Protein AF-A0A429MSE8-F1 (afdb_monomer_lite)

Organism: Acinetobacter baumannii (NCBI:txid470)

Radius of gyration: 37.11 Å; chains: 1; bounding box: 83×54×93 Å

Secondary structure (DSSP, 8-state):
--SSHHHH--SSS-------TTS-HHHHHHHHHHHHHHHT--GGG-EEEES-HHHHHHHHHHHHHHHHHHHHHHHTTTTS-HHHHHHHHHH---HHHHHHHHHTTT-HHHHHHHHHHHHHTGGGSEEEEHHHHHHHHHHHTTTTTT--S--PPPTTHHHHHHHHHHHHHHHHHHHS-HHHHHHHHHTT-S--HHHHHHHHHHHHT-TT----PPPPP---HHHHHHHHHHHHTS-GGGGHHHHSTTSTTGGGS-TTSSTT-TT-

Foldseek 3Di:
DDPQCLAPDDPDDDDDDDDDPPRCVLVSLLLVLLVCQLPPDAQLVAAAADDDQVVLVVSLVSNLVSLVVLLVVLVVCPPPALVVLLVVLVVDPRSSSNNCSVVCSHPSVVSNVSSVNRSVCNVSHHRYHPVVVVLVCCVVCVVVVVNPDRDDDDPCPLVVLLVVLVVVLVVVVVPDDPLVVVVCVVVVNSDDSVVCSVVVVVVVVVVPDDDDDDDDDDDDCVVVVVVVVVVVVDDCVVCCLPPDPPHPCVVVDDCVVCVPPPPD

pLDDT: mean 84.46, std 13.25, range [38.44, 98.5]

Structure (mmCIF, N/CA/C/O backbone):
data_AF-A0A429MSE8-F1
#
_entry.id   AF-A0A429MSE8-F1
#
loop_
_atom_site.group_PDB
_atom_site.id
_atom_site.type_symbol
_atom_site.label_atom_id
_atom_site.label_alt_id
_atom_site.label_comp_id
_atom_site.label_asym_id
_atom_site.label_entity_id
_atom_site.label_seq_id
_atom_site.pdbx_PDB_ins_code
_atom_site.Cartn_x
_atom_site.Cartn_y
_atom_site.Cartn_z
_atom_site.occupancy
_atom_site.B_iso_or_equiv
_atom_site.auth_seq_id
_atom_site.auth_comp_id
_atom_site.auth_asym_id
_atom_site.auth_atom_id
_atom_site.pdbx_PDB_model_num
ATOM 1 N N . MET A 1 1 ? -15.861 15.519 -0.877 1.00 60.44 1 MET A N 1
ATOM 2 C CA . MET A 1 1 ? -14.533 15.676 -0.249 1.00 60.44 1 MET A CA 1
ATOM 3 C C . MET A 1 1 ? -14.738 15.639 1.249 1.00 60.44 1 MET A C 1
ATOM 5 O O . MET A 1 1 ? -15.663 16.290 1.714 1.00 60.44 1 MET A O 1
ATOM 9 N N . SER A 1 2 ? -13.964 14.825 1.958 1.00 68.25 2 SER A N 1
ATOM 10 C CA . SER A 1 2 ? -14.048 14.693 3.414 1.00 68.25 2 SER A CA 1
ATOM 11 C C . SER A 1 2 ? -12.942 15.533 4.057 1.00 68.25 2 SER A C 1
ATOM 13 O O . SER A 1 2 ? -11.804 15.509 3.587 1.00 68.25 2 SER A O 1
ATOM 15 N N . TYR A 1 3 ? -13.285 16.276 5.111 1.00 75.75 3 TYR A N 1
ATOM 16 C CA . TYR A 1 3 ? -12.331 17.068 5.899 1.00 75.75 3 TYR A CA 1
ATOM 17 C C . TYR A 1 3 ? -11.899 16.345 7.184 1.00 75.75 3 TYR A C 1
ATOM 19 O O . TYR A 1 3 ? -10.890 16.713 7.785 1.00 75.75 3 TYR A O 1
ATOM 27 N N . GLN A 1 4 ? -12.630 15.303 7.597 1.00 84.75 4 GLN A N 1
ATOM 28 C CA . GLN A 1 4 ? -12.298 14.449 8.739 1.00 84.75 4 GLN A CA 1
ATOM 29 C C . GLN A 1 4 ? -12.477 12.969 8.368 1.00 84.75 4 GLN A C 1
ATOM 31 O O . GLN A 1 4 ? -13.328 12.285 8.940 1.00 84.75 4 GLN A O 1
ATOM 36 N N . PRO A 1 5 ? -11.634 12.442 7.459 1.00 90.31 5 PRO A N 1
ATOM 37 C CA . PRO A 1 5 ? -11.809 11.116 6.858 1.00 90.31 5 PRO A CA 1
ATOM 38 C C . PRO A 1 5 ? -11.898 9.980 7.875 1.00 90.31 5 PRO A C 1
ATOM 40 O O . PRO A 1 5 ? -12.578 8.985 7.642 1.00 90.31 5 PRO A O 1
ATOM 43 N N . ILE A 1 6 ? -11.246 10.131 9.030 1.00 92.94 6 ILE A N 1
ATOM 44 C CA . ILE A 1 6 ? -11.288 9.142 10.111 1.00 92.94 6 ILE A CA 1
ATOM 45 C C . ILE A 1 6 ? -12.707 8.967 10.664 1.00 92.94 6 ILE A C 1
ATOM 47 O O . ILE A 1 6 ? -13.014 7.874 11.115 1.00 92.94 6 ILE A O 1
ATOM 51 N N . ILE A 1 7 ? -13.577 9.972 10.598 1.00 91.25 7 ILE A N 1
ATOM 52 C CA . ILE A 1 7 ? -14.931 9.916 11.168 1.00 91.25 7 ILE A CA 1
ATOM 53 C C . ILE A 1 7 ? -15.983 9.721 10.074 1.00 91.25 7 ILE A C 1
ATOM 55 O O . ILE A 1 7 ? -16.870 8.887 10.216 1.00 91.25 7 ILE A O 1
ATOM 59 N N . ASP A 1 8 ? -15.885 10.472 8.978 1.00 89.56 8 ASP A N 1
ATOM 60 C CA . ASP A 1 8 ? -16.984 10.631 8.015 1.00 89.56 8 ASP A CA 1
ATOM 61 C C . ASP A 1 8 ? -16.927 9.679 6.805 1.00 89.56 8 ASP A C 1
ATOM 63 O O . ASP A 1 8 ? -17.929 9.529 6.106 1.00 89.56 8 ASP A O 1
ATOM 67 N N . ILE A 1 9 ? -15.793 9.016 6.537 1.00 91.38 9 ILE A N 1
ATOM 68 C CA . ILE A 1 9 ? -15.708 8.068 5.419 1.00 91.38 9 ILE A CA 1
ATOM 69 C C . ILE A 1 9 ? -16.517 6.813 5.730 1.00 91.38 9 ILE A C 1
ATOM 71 O O . ILE A 1 9 ? -16.276 6.121 6.723 1.00 91.38 9 ILE A O 1
ATOM 75 N N . GLU A 1 10 ? -17.405 6.479 4.801 1.00 90.12 10 GLU A N 1
ATOM 76 C CA . GLU A 1 10 ? -18.029 5.168 4.666 1.00 90.12 10 GLU A CA 1
ATOM 77 C C . GLU A 1 10 ? -17.229 4.341 3.658 1.00 90.12 10 GLU A C 1
ATOM 79 O O . GLU A 1 10 ? -16.878 4.845 2.602 1.00 90.12 10 GLU A O 1
ATOM 84 N N . PHE A 1 11 ? -16.929 3.071 3.936 1.00 91.56 11 PHE A N 1
ATOM 85 C CA . PHE A 1 11 ? -16.068 2.254 3.066 1.00 91.56 11 PHE A CA 1
ATOM 86 C C . PHE A 1 11 ? -16.802 1.696 1.835 1.00 91.56 11 PHE A C 1
ATOM 88 O O . PHE A 1 11 ? -16.853 0.477 1.628 1.00 91.56 11 PHE A O 1
ATOM 95 N N . SER A 1 12 ? -17.400 2.566 1.023 1.00 90.25 12 SER A N 1
ATOM 96 C CA . SER A 1 12 ? -18.136 2.214 -0.195 1.00 90.25 12 SER A CA 1
ATOM 97 C C . SER A 1 12 ? -17.958 3.245 -1.302 1.00 90.25 12 SER A C 1
ATOM 99 O O . SER A 1 12 ? -18.180 4.433 -1.098 1.00 90.25 12 SER A O 1
ATOM 101 N N . GLY A 1 13 ? -17.674 2.764 -2.511 1.00 91.38 13 GLY A N 1
ATOM 102 C CA . GLY A 1 13 ? -17.428 3.626 -3.660 1.00 91.38 13 GLY A CA 1
ATOM 103 C C . GLY A 1 13 ? -15.994 4.152 -3.686 1.00 91.38 13 GLY A C 1
ATOM 104 O O . GLY A 1 13 ? -15.072 3.510 -3.182 1.00 91.38 13 GLY A O 1
ATOM 105 N N . LEU A 1 14 ? -15.810 5.298 -4.340 1.00 92.56 14 LEU A N 1
ATOM 106 C CA . LEU A 1 14 ? -14.510 5.930 -4.538 1.00 92.56 14 LEU A CA 1
ATOM 107 C C . LEU A 1 14 ? -14.373 7.144 -3.618 1.00 92.56 14 LEU A C 1
ATOM 109 O O . LEU A 1 14 ? -15.211 8.045 -3.644 1.00 92.56 14 LEU A O 1
ATOM 113 N N . HIS A 1 15 ? -13.273 7.201 -2.870 1.00 90.19 15 HIS A N 1
ATOM 114 C CA . HIS A 1 15 ? -12.945 8.335 -2.011 1.00 90.19 15 HIS A CA 1
ATOM 115 C C . HIS A 1 15 ? -11.618 8.952 -2.432 1.00 90.19 15 HIS A C 1
ATOM 117 O O . HIS A 1 15 ? -10.633 8.248 -2.647 1.00 90.19 15 HIS A O 1
ATOM 123 N N . LEU A 1 16 ? -11.595 10.282 -2.495 1.00 89.94 16 LEU A N 1
ATOM 124 C CA . LEU A 1 16 ? -10.380 11.069 -2.643 1.00 89.94 16 LEU A CA 1
ATOM 125 C C . LEU A 1 16 ? -10.111 11.790 -1.323 1.00 89.94 16 LEU A C 1
ATOM 127 O O . LEU A 1 16 ? -10.956 12.552 -0.848 1.00 89.94 16 LEU A O 1
ATOM 131 N N . ILE A 1 17 ? -8.937 11.536 -0.750 1.00 86.62 17 ILE A N 1
ATOM 132 C CA . ILE A 1 17 ? -8.463 12.184 0.471 1.00 86.62 17 ILE A CA 1
ATOM 133 C C . ILE A 1 17 ? -7.303 13.088 0.082 1.00 86.62 17 ILE A C 1
ATOM 135 O O . ILE A 1 17 ? -6.226 12.613 -0.280 1.00 86.62 17 ILE A O 1
ATOM 139 N N . GLU A 1 18 ? -7.529 14.393 0.152 1.00 84.00 18 GLU A N 1
ATOM 140 C CA . GLU A 1 18 ? -6.473 15.378 -0.029 1.00 84.00 18 GLU A CA 1
ATOM 141 C C . GLU A 1 18 ? -5.722 15.555 1.287 1.00 84.00 18 GLU A C 1
ATOM 143 O O . GLU A 1 18 ? -6.330 15.694 2.349 1.00 84.00 18 GLU A O 1
ATOM 148 N N . ALA A 1 19 ? -4.391 15.539 1.239 1.00 77.06 19 ALA A N 1
ATOM 149 C CA . ALA A 1 19 ? -3.615 15.761 2.441 1.00 77.06 19 ALA A CA 1
ATOM 150 C C . ALA A 1 19 ? -2.285 16.470 2.154 1.00 77.06 19 ALA A C 1
ATOM 152 O O . ALA A 1 19 ? -1.358 15.916 1.554 1.00 77.06 19 ALA A O 1
ATOM 153 N N . SER A 1 20 ? -2.174 17.711 2.630 1.00 74.69 20 SER A N 1
ATOM 154 C CA . SER A 1 20 ? -1.008 18.592 2.471 1.00 74.69 20 SER A CA 1
ATOM 155 C C . SER A 1 20 ? 0.163 18.176 3.367 1.00 74.69 20 SER A C 1
ATOM 157 O O . SER A 1 20 ? 0.016 17.334 4.261 1.00 74.69 20 SER A O 1
ATOM 159 N N . ALA A 1 21 ? 1.381 18.659 3.101 1.00 71.81 21 ALA A N 1
ATOM 160 C CA . ALA A 1 21 ? 2.545 18.364 3.950 1.00 71.81 21 ALA A CA 1
ATOM 161 C C . ALA A 1 21 ? 2.259 18.723 5.425 1.00 71.81 21 ALA A C 1
ATOM 163 O O . ALA A 1 21 ? 1.599 19.717 5.699 1.00 71.81 21 ALA A O 1
ATOM 164 N N . GLY A 1 22 ? 2.694 17.880 6.368 1.00 65.19 22 GLY A N 1
ATOM 165 C CA . GLY A 1 22 ? 2.514 18.124 7.809 1.00 65.19 22 GLY A CA 1
ATOM 166 C C . GLY A 1 22 ? 1.116 17.856 8.395 1.00 65.19 22 GLY A C 1
ATOM 167 O O . GLY A 1 22 ? 0.961 17.934 9.604 1.00 65.19 22 GLY A O 1
ATOM 168 N N . THR A 1 23 ? 0.113 17.471 7.597 1.00 62.97 23 THR A N 1
ATOM 169 C CA . THR A 1 23 ? -1.290 17.293 8.058 1.00 62.97 23 THR A CA 1
ATOM 170 C C . THR A 1 23 ? -1.614 15.915 8.656 1.00 62.97 23 THR A C 1
ATOM 172 O O . THR A 1 23 ? -2.770 15.516 8.733 1.00 62.97 23 THR A O 1
ATOM 175 N N . GLY A 1 24 ? -0.603 15.136 9.055 1.00 77.19 24 GLY A N 1
ATOM 176 C CA . GLY A 1 24 ? -0.841 13.818 9.655 1.00 77.19 24 GLY A CA 1
ATOM 177 C C . GLY A 1 24 ? -1.306 12.735 8.671 1.00 77.19 24 GLY A C 1
ATOM 178 O O . GLY A 1 24 ? -1.888 11.747 9.101 1.00 77.19 24 GLY A O 1
ATOM 179 N N . LYS A 1 25 ? -1.005 12.863 7.367 1.00 84.56 25 LYS A N 1
ATOM 180 C CA . LYS A 1 25 ? -1.305 11.866 6.309 1.00 84.56 25 LYS A CA 1
ATOM 181 C C . LYS A 1 25 ? -1.210 10.417 6.765 1.00 84.56 25 LYS A C 1
ATOM 183 O O . LYS A 1 25 ? -2.119 9.615 6.572 1.00 84.56 25 LYS A O 1
ATOM 188 N N . THR A 1 26 ? -0.070 10.092 7.354 1.00 83.44 26 THR A N 1
ATOM 189 C CA . THR A 1 26 ? 0.266 8.726 7.717 1.00 83.44 26 THR A CA 1
ATOM 190 C C . THR A 1 26 ? -0.542 8.244 8.917 1.00 83.44 26 THR A C 1
ATOM 192 O O . THR A 1 26 ? -0.879 7.067 8.971 1.00 83.44 26 THR A O 1
ATOM 195 N N . TYR A 1 27 ? -0.898 9.150 9.834 1.00 90.44 27 TYR A N 1
ATOM 196 C CA . TYR A 1 27 ? -1.813 8.883 10.944 1.00 90.44 27 TYR A CA 1
ATOM 197 C C . TYR A 1 27 ? -3.244 8.660 10.444 1.00 90.44 27 TYR A C 1
ATOM 199 O O . TYR A 1 27 ? -3.908 7.713 10.867 1.00 90.44 27 TYR A O 1
ATOM 207 N N . THR A 1 28 ? -3.704 9.483 9.500 1.00 92.56 28 THR A N 1
ATOM 208 C CA . THR A 1 28 ? -5.018 9.320 8.873 1.00 92.56 28 THR A CA 1
ATOM 209 C C . THR A 1 28 ? -5.121 7.980 8.159 1.00 92.56 28 THR A C 1
ATOM 211 O O . THR A 1 28 ? -6.066 7.233 8.395 1.00 92.56 28 THR A O 1
ATOM 214 N N . LEU A 1 29 ? -4.129 7.631 7.337 1.00 92.94 29 LEU A N 1
ATOM 215 C CA . LEU A 1 29 ? -4.136 6.380 6.584 1.00 92.94 29 LEU A CA 1
ATOM 216 C C . LEU A 1 29 ? -4.084 5.147 7.498 1.00 92.94 29 LEU A C 1
ATOM 218 O O . LEU A 1 29 ? -4.857 4.214 7.294 1.00 92.94 29 LEU A O 1
ATOM 222 N N . SER A 1 30 ? -3.219 5.133 8.519 1.00 95.12 30 SER A N 1
ATOM 223 C CA . SER A 1 30 ? -3.171 4.006 9.460 1.00 95.12 30 SER A CA 1
ATOM 224 C C . SER A 1 30 ? -4.461 3.885 10.276 1.00 95.12 30 SER A C 1
ATOM 226 O O . SER A 1 30 ? -4.930 2.772 10.502 1.00 95.12 30 SER A O 1
ATOM 228 N N . SER A 1 31 ? -5.081 5.006 10.654 1.00 96.19 31 SER A N 1
ATOM 229 C CA . SER A 1 31 ? -6.361 5.015 11.372 1.00 96.19 31 SER A CA 1
ATOM 230 C C . SER A 1 31 ? -7.525 4.525 10.509 1.00 96.19 31 SER A C 1
ATOM 232 O O . SER A 1 31 ? -8.343 3.731 10.970 1.00 96.19 31 SER A O 1
ATOM 234 N N . LEU A 1 32 ? -7.565 4.915 9.233 1.00 96.06 32 LEU A N 1
ATOM 235 C CA . LEU A 1 32 ? -8.536 4.386 8.274 1.00 96.06 32 LEU A CA 1
ATOM 236 C C . LEU A 1 32 ? -8.384 2.878 8.086 1.00 96.06 32 LEU A C 1
ATOM 238 O O . LEU A 1 32 ? -9.389 2.183 8.018 1.00 96.06 32 LEU A O 1
ATOM 242 N N . MET A 1 33 ? -7.156 2.355 8.061 1.00 97.19 33 MET A N 1
ATOM 243 C CA . MET A 1 33 ? -6.929 0.908 7.976 1.00 97.19 33 MET A CA 1
ATOM 244 C C . MET A 1 33 ? -7.492 0.171 9.194 1.00 97.19 33 MET A C 1
ATOM 246 O O . MET A 1 33 ? -8.171 -0.838 9.029 1.00 97.19 33 MET A O 1
ATOM 250 N N . VAL A 1 34 ? -7.300 0.698 10.410 1.00 97.94 34 VAL A N 1
ATOM 251 C CA . VAL A 1 34 ? -7.927 0.121 1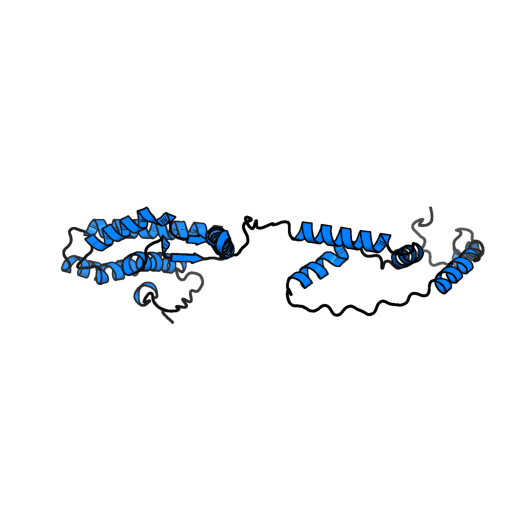1.612 1.00 97.94 34 VAL A CA 1
ATOM 252 C C . VAL A 1 34 ? -9.450 0.096 11.481 1.00 97.94 34 VAL A C 1
ATOM 254 O O . VAL A 1 34 ? -10.062 -0.940 11.741 1.00 97.94 34 VAL A O 1
ATOM 257 N N . ARG A 1 35 ? -10.061 1.198 11.028 1.00 97.31 35 ARG A N 1
ATOM 258 C CA . ARG A 1 35 ? -11.509 1.255 10.785 1.00 97.31 35 ARG A CA 1
ATOM 259 C C . ARG A 1 35 ? -11.964 0.255 9.728 1.00 97.31 35 ARG A C 1
ATOM 261 O O . ARG A 1 35 ? -12.907 -0.483 9.981 1.00 97.31 35 ARG A O 1
ATOM 268 N N . ILE A 1 36 ? -11.277 0.171 8.588 1.00 97.25 36 ILE A N 1
ATOM 269 C CA . ILE A 1 36 ? -11.562 -0.806 7.526 1.00 97.25 36 ILE A CA 1
ATOM 270 C C . ILE A 1 36 ? -11.618 -2.219 8.108 1.00 97.25 36 ILE A C 1
ATOM 272 O O . ILE A 1 36 ? -12.566 -2.965 7.839 1.00 97.25 36 ILE A O 1
ATOM 276 N N . PHE A 1 37 ? -10.626 -2.567 8.930 1.00 97.88 37 PHE A N 1
ATOM 277 C CA . PHE A 1 37 ? -10.526 -3.901 9.495 1.00 97.88 37 PHE A CA 1
ATOM 278 C C . PHE A 1 37 ? -11.573 -4.184 10.569 1.00 97.88 37 PHE A C 1
ATOM 280 O O . PHE A 1 37 ? -12.125 -5.283 10.619 1.00 97.88 37 PHE A O 1
ATOM 287 N N . LEU A 1 38 ? -11.905 -3.196 11.399 1.00 96.88 38 LEU A N 1
ATOM 288 C CA . LEU A 1 38 ? -12.954 -3.313 12.412 1.00 96.88 38 LEU A CA 1
ATOM 289 C C . LEU A 1 38 ? -14.371 -3.332 11.828 1.00 96.88 38 LEU A C 1
ATOM 291 O O . LEU A 1 38 ? -15.238 -4.022 12.362 1.00 96.88 38 LEU A O 1
ATOM 295 N N . GLU A 1 39 ? -14.616 -2.585 10.756 1.00 95.31 39 GLU A N 1
ATOM 296 C CA . GLU A 1 39 ? -15.968 -2.324 10.259 1.00 95.31 39 GLU A CA 1
ATOM 297 C C . GLU A 1 39 ? -16.367 -3.250 9.106 1.00 95.31 39 GLU A C 1
ATOM 299 O O . GLU A 1 39 ? -17.530 -3.647 9.040 1.00 95.31 39 GLU A O 1
ATOM 304 N N . LYS A 1 40 ? -15.443 -3.612 8.198 1.00 94.31 40 LYS A N 1
ATOM 305 C CA . LYS A 1 40 ? -15.851 -4.204 6.911 1.00 94.31 40 LYS A CA 1
ATOM 306 C C . LYS A 1 40 ? -15.032 -5.392 6.422 1.00 94.31 40 LYS A C 1
ATOM 308 O O . LYS A 1 40 ? -15.619 -6.418 6.091 1.00 94.31 40 LYS A O 1
ATOM 313 N N . TYR A 1 41 ? -13.710 -5.281 6.371 1.00 97.06 41 TYR A N 1
ATOM 314 C CA . TYR A 1 41 ? -12.869 -6.235 5.638 1.00 97.06 41 TYR A CA 1
ATOM 315 C C . TYR A 1 41 ? -11.842 -6.919 6.544 1.00 97.06 41 TYR A C 1
ATOM 317 O O . TYR A 1 41 ? -11.471 -6.384 7.581 1.00 97.06 41 TYR A O 1
ATOM 325 N N . LEU A 1 42 ? -11.383 -8.109 6.168 1.00 97.62 42 LEU A N 1
ATOM 326 C CA . LEU A 1 42 ? -10.208 -8.757 6.758 1.00 97.62 42 LEU A CA 1
ATOM 327 C C . LEU A 1 42 ? -8.933 -8.374 5.981 1.00 97.62 42 LEU A C 1
ATOM 329 O O . LEU A 1 42 ? -9.040 -7.956 4.825 1.00 97.62 42 LEU A O 1
ATOM 333 N N . PRO A 1 43 ? -7.728 -8.524 6.570 1.00 98.06 43 PRO A N 1
ATOM 334 C CA . PRO A 1 43 ? -6.452 -8.213 5.918 1.00 98.06 43 PRO A CA 1
ATOM 335 C C . PRO A 1 43 ? -6.313 -8.737 4.483 1.00 98.06 43 PRO A C 1
ATOM 337 O O . PRO A 1 43 ? -6.006 -7.954 3.586 1.00 98.06 43 PRO A O 1
ATOM 340 N N . GLY A 1 44 ? -6.627 -10.015 4.237 1.00 95.94 44 GLY A N 1
ATOM 341 C CA . GLY A 1 44 ? -6.540 -10.628 2.906 1.00 95.94 44 GLY A CA 1
ATOM 342 C C . GLY A 1 44 ? -7.495 -10.054 1.849 1.00 95.94 44 GLY A C 1
ATOM 343 O O . GLY A 1 44 ? -7.348 -10.348 0.667 1.00 95.94 44 GLY A O 1
ATOM 344 N N . GLN A 1 45 ? -8.459 -9.217 2.244 1.00 96.38 45 GLN A N 1
ATOM 345 C CA . GLN A 1 45 ? -9.422 -8.567 1.346 1.00 96.38 45 GLN A CA 1
ATOM 346 C C . GLN A 1 45 ? -9.033 -7.121 1.002 1.00 96.38 45 GLN A C 1
ATOM 348 O O . GLN A 1 45 ? -9.772 -6.435 0.296 1.00 96.38 45 GLN A O 1
ATOM 353 N N . VAL A 1 46 ? -7.903 -6.633 1.522 1.00 96.75 46 VAL A N 1
ATOM 354 C CA . VAL A 1 46 ? -7.463 -5.245 1.364 1.00 96.75 46 VAL A CA 1
ATOM 355 C C . VAL A 1 46 ? -6.126 -5.200 0.634 1.00 96.75 46 VAL A C 1
ATOM 357 O O . VAL A 1 46 ? -5.212 -5.984 0.885 1.00 96.75 46 VAL A O 1
ATOM 360 N N . ILE A 1 47 ? -6.012 -4.242 -0.282 1.00 95.88 47 ILE A N 1
ATOM 361 C CA . ILE A 1 47 ? -4.797 -3.960 -1.042 1.00 95.88 47 ILE A CA 1
ATOM 362 C C . ILE A 1 47 ? -4.412 -2.509 -0.768 1.00 95.88 47 ILE A C 1
ATOM 364 O O . ILE A 1 47 ? -5.216 -1.599 -0.964 1.00 95.88 47 ILE A O 1
ATOM 368 N N . ALA A 1 48 ? -3.172 -2.293 -0.337 1.00 95.12 48 ALA A N 1
ATOM 369 C CA . ALA A 1 48 ? -2.588 -0.972 -0.165 1.00 95.12 48 ALA A CA 1
ATOM 370 C C . ALA A 1 48 ? -1.350 -0.827 -1.059 1.00 95.12 48 ALA A C 1
ATOM 372 O O . ALA A 1 48 ? -0.367 -1.557 -0.917 1.00 95.12 48 ALA A O 1
ATOM 373 N N . THR A 1 49 ? -1.386 0.136 -1.979 1.00 95.50 49 THR A N 1
ATOM 374 C CA . THR A 1 49 ? -0.283 0.401 -2.911 1.00 95.50 49 THR A CA 1
ATOM 375 C C . THR A 1 49 ? 0.352 1.766 -2.680 1.00 95.50 49 THR A C 1
ATOM 377 O O . THR A 1 49 ? -0.335 2.726 -2.339 1.00 95.50 49 THR A O 1
ATOM 380 N N . THR A 1 50 ? 1.658 1.875 -2.911 1.00 94.25 50 THR A N 1
ATOM 381 C CA . THR A 1 50 ? 2.408 3.142 -2.862 1.00 94.25 50 THR A CA 1
ATOM 382 C C . THR A 1 50 ? 3.535 3.163 -3.901 1.00 94.25 50 THR A C 1
ATOM 384 O O . THR A 1 50 ? 3.788 2.163 -4.570 1.00 94.25 50 THR A O 1
ATOM 387 N N . PHE A 1 51 ? 4.212 4.300 -4.059 1.00 91.56 51 PHE A N 1
ATOM 388 C CA . PHE A 1 51 ? 5.230 4.498 -5.096 1.00 91.56 51 PHE A CA 1
ATOM 389 C C . PHE A 1 51 ? 6.530 3.736 -4.842 1.00 91.56 51 PHE A C 1
ATOM 391 O O . PHE A 1 51 ? 7.177 3.299 -5.787 1.00 91.56 51 PHE A O 1
ATOM 398 N N . THR A 1 52 ? 6.944 3.576 -3.582 1.00 93.69 52 THR A N 1
ATOM 399 C CA . THR A 1 52 ? 8.252 2.990 -3.259 1.00 93.69 52 THR A CA 1
ATOM 400 C C . THR A 1 52 ? 8.130 1.815 -2.300 1.00 93.69 52 THR A C 1
ATOM 402 O O . THR A 1 52 ? 7.276 1.787 -1.413 1.00 93.69 52 THR A O 1
ATOM 405 N N . ARG A 1 53 ? 9.040 0.842 -2.432 1.00 91.06 53 ARG A N 1
ATOM 406 C CA . ARG A 1 53 ? 9.117 -0.308 -1.514 1.00 91.06 53 ARG A CA 1
ATOM 407 C C . ARG A 1 53 ? 9.371 0.124 -0.066 1.00 91.06 53 ARG A C 1
ATOM 409 O O . ARG A 1 53 ? 8.809 -0.464 0.852 1.00 91.06 53 ARG A O 1
ATOM 416 N N . ALA A 1 54 ? 10.167 1.176 0.132 1.00 94.50 54 ALA A N 1
ATOM 417 C CA . ALA A 1 54 ? 10.425 1.747 1.452 1.00 94.50 54 ALA A CA 1
ATOM 418 C C . ALA A 1 54 ? 9.145 2.316 2.087 1.00 94.50 54 ALA A C 1
ATOM 420 O O . ALA A 1 54 ? 8.833 1.980 3.227 1.00 94.50 54 ALA A O 1
ATOM 421 N N . ALA A 1 55 ? 8.356 3.088 1.330 1.00 93.06 55 ALA A N 1
ATOM 422 C CA . ALA A 1 55 ? 7.076 3.603 1.811 1.00 93.06 55 ALA A CA 1
ATOM 423 C C . ALA A 1 55 ? 6.074 2.475 2.104 1.00 93.06 55 ALA A C 1
ATOM 425 O O . ALA A 1 55 ? 5.287 2.583 3.041 1.00 93.06 55 ALA A O 1
ATOM 426 N N . ALA A 1 56 ? 6.108 1.376 1.340 1.00 94.38 56 ALA A N 1
ATOM 427 C CA . ALA A 1 56 ? 5.255 0.215 1.590 1.00 94.38 56 ALA A CA 1
ATOM 428 C C . ALA A 1 56 ? 5.607 -0.466 2.923 1.00 94.38 56 ALA A C 1
ATOM 430 O O . ALA A 1 56 ? 4.722 -0.746 3.733 1.00 94.38 56 ALA A O 1
ATOM 431 N N . ALA A 1 57 ? 6.901 -0.682 3.183 1.00 94.62 57 ALA A N 1
ATOM 432 C CA . ALA A 1 57 ? 7.380 -1.244 4.444 1.00 94.62 57 ALA A CA 1
ATOM 433 C C . ALA A 1 57 ? 7.040 -0.338 5.639 1.00 94.62 57 ALA A C 1
ATOM 435 O O . ALA A 1 57 ? 6.549 -0.814 6.667 1.00 94.62 57 ALA A O 1
ATOM 436 N N . GLU A 1 58 ? 7.237 0.974 5.485 1.00 95.44 58 GLU A N 1
ATOM 437 C CA . GLU A 1 58 ? 6.863 1.966 6.491 1.00 95.44 58 GLU A CA 1
ATOM 438 C C . GLU A 1 58 ? 5.354 1.933 6.777 1.00 95.44 58 GLU A C 1
ATOM 440 O O . GLU A 1 58 ? 4.943 1.872 7.938 1.00 95.44 58 GLU A O 1
ATOM 445 N N . LEU A 1 59 ? 4.521 1.909 5.731 1.00 95.06 59 LEU A N 1
ATOM 446 C CA . LEU A 1 59 ? 3.069 1.834 5.859 1.00 95.06 59 LEU A CA 1
ATOM 447 C C . LEU A 1 59 ? 2.633 0.562 6.598 1.00 95.06 59 LEU A C 1
ATOM 449 O O . LEU A 1 59 ? 1.852 0.654 7.546 1.00 95.06 59 LEU A O 1
ATOM 453 N N . LYS A 1 60 ? 3.175 -0.609 6.232 1.00 96.00 60 LYS A N 1
ATOM 454 C CA . LYS A 1 60 ? 2.860 -1.882 6.903 1.00 96.00 60 LYS A CA 1
ATOM 455 C C . LYS A 1 60 ? 3.219 -1.834 8.393 1.00 96.00 60 LYS A C 1
ATOM 457 O O . LYS A 1 60 ? 2.413 -2.238 9.231 1.00 96.00 60 LYS A O 1
ATOM 462 N N . SER A 1 61 ? 4.390 -1.289 8.730 1.00 96.44 61 SER A N 1
ATOM 463 C CA . SER A 1 61 ? 4.827 -1.113 10.121 1.00 96.44 61 SER A CA 1
ATOM 464 C C . SER A 1 61 ? 3.880 -0.202 10.911 1.00 96.44 61 SER A C 1
ATOM 466 O O . SER A 1 61 ? 3.444 -0.548 12.011 1.00 96.44 61 SER A O 1
ATOM 468 N N . ARG A 1 62 ? 3.478 0.933 10.326 1.00 96.56 62 ARG A N 1
ATOM 469 C CA . ARG A 1 62 ? 2.567 1.892 10.970 1.00 96.56 62 ARG A CA 1
ATOM 470 C C . ARG A 1 62 ? 1.162 1.335 11.175 1.00 96.56 62 ARG A C 1
ATOM 472 O O . ARG A 1 62 ? 0.585 1.562 12.233 1.00 96.56 62 ARG A O 1
ATOM 479 N N . ILE A 1 63 ? 0.626 0.591 10.207 1.00 97.44 63 ILE A N 1
ATOM 480 C CA . ILE A 1 63 ? -0.667 -0.096 10.349 1.00 97.44 63 ILE A CA 1
ATOM 481 C C . ILE A 1 63 ? -0.602 -1.097 11.508 1.00 97.44 63 ILE A C 1
ATOM 483 O O . ILE A 1 63 ? -1.464 -1.069 12.384 1.00 97.44 63 ILE A O 1
ATOM 487 N N . ARG A 1 64 ? 0.451 -1.927 11.565 1.00 97.81 64 ARG A N 1
ATOM 488 C CA . ARG A 1 64 ? 0.655 -2.896 12.655 1.00 97.81 64 ARG A CA 1
ATOM 489 C C . ARG A 1 64 ? 0.711 -2.213 14.020 1.00 97.81 64 ARG A C 1
ATOM 491 O O . ARG A 1 64 ? -0.005 -2.617 14.932 1.00 97.81 64 ARG A O 1
ATOM 498 N N . ALA A 1 65 ? 1.531 -1.171 14.155 1.00 97.94 65 ALA A N 1
ATOM 499 C CA . ALA A 1 65 ? 1.660 -0.428 15.405 1.00 97.94 65 ALA A CA 1
ATOM 500 C C . ALA A 1 65 ? 0.314 0.166 15.848 1.00 97.94 65 ALA A C 1
ATOM 502 O O . ALA A 1 65 ? -0.066 0.030 17.009 1.00 97.94 65 ALA A O 1
ATOM 503 N N . ARG A 1 66 ? -0.436 0.752 14.906 1.00 97.69 66 ARG A N 1
ATOM 504 C CA . ARG A 1 66 ? -1.735 1.371 15.183 1.00 97.69 66 ARG A CA 1
ATOM 505 C C . ARG A 1 66 ? -2.803 0.355 15.590 1.00 97.69 66 ARG A C 1
ATOM 507 O O . ARG A 1 66 ? -3.583 0.629 16.500 1.00 97.69 66 ARG A O 1
ATOM 514 N N . LEU A 1 67 ? -2.817 -0.826 14.969 1.00 98.38 67 LEU A N 1
ATOM 515 C CA . LEU A 1 67 ? -3.693 -1.937 15.355 1.00 98.38 67 LEU A CA 1
ATOM 516 C C . LEU A 1 67 ? -3.408 -2.414 16.784 1.00 98.38 67 LEU A C 1
ATOM 518 O O . LEU A 1 67 ? -4.337 -2.537 17.577 1.00 98.38 67 LEU A O 1
ATOM 522 N N . ILE A 1 68 ? -2.133 -2.635 17.125 1.00 98.38 68 ILE A N 1
ATOM 523 C CA . ILE A 1 68 ? -1.716 -3.090 18.463 1.00 98.38 68 ILE A CA 1
ATOM 524 C C . ILE A 1 68 ? -2.052 -2.041 19.528 1.00 98.38 68 ILE A C 1
ATOM 526 O O . ILE A 1 68 ? -2.577 -2.382 20.588 1.00 98.38 68 ILE A O 1
ATOM 530 N N . GLU A 1 69 ? -1.771 -0.767 19.247 1.00 98.25 69 GLU A N 1
ATOM 531 C CA . GLU A 1 69 ? -2.114 0.351 20.128 1.00 98.25 69 GLU A CA 1
ATOM 532 C C . GLU A 1 69 ? -3.622 0.398 20.398 1.00 98.25 69 GLU A C 1
ATOM 534 O O . GLU A 1 69 ? -4.037 0.424 21.558 1.00 98.25 69 GLU A O 1
ATOM 539 N N . THR A 1 70 ? -4.429 0.332 19.335 1.00 98.38 70 THR A N 1
ATOM 540 C CA . THR A 1 70 ? -5.893 0.353 19.430 1.00 98.38 70 THR A CA 1
ATOM 541 C C . THR A 1 70 ? -6.410 -0.859 20.202 1.00 98.38 70 THR A C 1
ATOM 543 O O . THR A 1 70 ? -7.222 -0.703 21.109 1.00 98.38 70 THR A O 1
ATOM 546 N N . HIS A 1 71 ? -5.908 -2.062 19.904 1.00 98.50 71 HIS A N 1
ATOM 547 C CA . HIS A 1 71 ? -6.299 -3.285 20.605 1.00 98.50 71 HIS A CA 1
ATOM 548 C C . HIS A 1 71 ? -6.022 -3.175 22.105 1.00 98.50 71 HIS A C 1
ATOM 550 O O . HIS A 1 71 ? -6.925 -3.378 22.911 1.00 98.50 71 HIS A O 1
ATOM 556 N N . ARG A 1 72 ? -4.801 -2.783 22.493 1.00 98.38 72 ARG A N 1
ATOM 557 C CA . ARG A 1 72 ? -4.426 -2.607 23.904 1.00 98.38 72 ARG A CA 1
ATOM 558 C C . ARG A 1 72 ? -5.305 -1.566 24.601 1.00 98.38 72 ARG A C 1
ATOM 560 O O . ARG A 1 72 ? -5.682 -1.752 25.754 1.00 98.38 72 ARG A O 1
ATOM 567 N N . TYR A 1 73 ? -5.625 -0.475 23.909 1.00 98.06 73 TYR A N 1
ATOM 568 C CA . TYR A 1 73 ? -6.469 0.586 24.448 1.00 98.06 73 TYR A CA 1
ATOM 569 C C . TYR A 1 73 ? -7.913 0.125 24.705 1.00 98.06 73 TYR A C 1
ATOM 571 O O . TYR A 1 73 ? -8.497 0.524 25.717 1.00 98.06 73 TYR A O 1
ATOM 579 N N . LEU A 1 74 ? -8.486 -0.689 23.812 1.00 97.75 74 LEU A N 1
ATOM 580 C CA . LEU A 1 74 ? -9.835 -1.245 23.974 1.00 97.75 74 LEU A CA 1
ATOM 581 C C . LEU A 1 74 ? -9.874 -2.387 24.992 1.00 97.75 74 LEU A C 1
ATOM 583 O O . LEU A 1 74 ? -10.822 -2.474 25.768 1.00 97.75 74 LEU A O 1
ATOM 587 N N . ASP A 1 75 ? -8.842 -3.231 25.035 1.00 97.31 75 ASP A N 1
ATOM 588 C CA . ASP A 1 75 ? -8.775 -4.366 25.961 1.00 97.31 75 ASP A CA 1
ATOM 589 C C . ASP A 1 75 ? -8.793 -3.904 27.426 1.00 97.31 75 ASP A C 1
ATOM 591 O O . ASP A 1 75 ? -9.544 -4.436 28.242 1.00 97.31 75 ASP A O 1
ATOM 595 N N . ALA A 1 76 ? -8.108 -2.795 27.732 1.00 97.06 76 ALA A N 1
ATOM 596 C CA . ALA A 1 76 ? -8.158 -2.141 29.044 1.00 97.06 76 ALA A CA 1
ATOM 597 C C . ALA A 1 76 ? -9.557 -1.622 29.446 1.00 97.06 76 ALA A C 1
ATOM 599 O O . ALA A 1 76 ? -9.766 -1.239 30.594 1.00 97.06 76 ALA A O 1
ATOM 600 N N . LYS A 1 77 ? -10.511 -1.582 28.510 1.00 95.88 77 LYS A N 1
ATOM 601 C CA . LYS A 1 77 ? -11.878 -1.074 28.700 1.00 95.88 77 LYS A CA 1
ATOM 602 C C . LYS A 1 77 ? -12.937 -2.172 28.629 1.00 95.88 77 LYS A C 1
ATOM 604 O O . LYS A 1 77 ? -14.126 -1.882 28.703 1.00 95.88 77 LYS A O 1
ATOM 609 N N . ARG A 1 78 ? -12.530 -3.440 28.512 1.00 93.50 78 ARG A N 1
ATOM 610 C CA . ARG A 1 78 ? -13.432 -4.588 28.320 1.00 93.50 78 ARG A CA 1
ATOM 611 C C . ARG A 1 78 ? -14.441 -4.780 29.459 1.00 93.50 78 ARG A C 1
ATOM 613 O O . ARG A 1 78 ? -15.510 -5.331 29.221 1.00 93.50 78 ARG A O 1
ATOM 620 N N . SER A 1 79 ? -14.103 -4.345 30.673 1.00 94.44 79 SER A N 1
ATOM 621 C CA . SER A 1 79 ? -14.959 -4.439 31.863 1.00 94.44 79 SER A CA 1
ATOM 622 C C . SER A 1 79 ? -15.869 -3.228 32.084 1.00 94.44 79 SER A C 1
ATOM 624 O O . SER A 1 79 ? -16.645 -3.238 33.035 1.00 94.44 79 SER A O 1
ATOM 626 N N . LEU A 1 80 ? -15.751 -2.179 31.265 1.00 95.75 80 LEU A N 1
ATOM 627 C CA . LEU A 1 80 ? -16.551 -0.968 31.413 1.00 95.75 80 LEU A CA 1
ATOM 628 C C . LEU A 1 80 ? -17.950 -1.164 30.827 1.00 95.75 80 LEU A C 1
ATOM 630 O O . LEU A 1 80 ? -18.151 -1.872 29.839 1.00 95.75 80 LEU A O 1
ATOM 634 N N . THR A 1 81 ? -18.922 -0.500 31.437 1.00 96.81 81 THR A N 1
ATOM 635 C CA . THR A 1 81 ? -20.292 -0.421 30.936 1.00 96.81 81 THR A CA 1
ATOM 636 C C . THR A 1 81 ? -20.381 0.515 29.731 1.00 96.81 81 THR A C 1
ATOM 638 O O . THR A 1 81 ? -19.563 1.417 29.560 1.00 96.81 81 THR A O 1
ATOM 641 N N . GLU A 1 82 ? -21.429 0.364 28.919 1.00 96.25 82 GLU A N 1
ATOM 642 C CA . GLU A 1 82 ? -21.691 1.247 27.772 1.00 96.25 82 GLU A CA 1
ATOM 643 C C . GLU A 1 82 ? -21.660 2.737 28.160 1.00 96.25 82 GLU A C 1
ATOM 645 O O . GLU A 1 82 ? -21.050 3.548 27.465 1.00 96.25 82 GLU A O 1
ATOM 650 N N . LYS A 1 83 ? -22.263 3.101 29.300 1.00 96.88 83 LYS A N 1
ATOM 651 C CA . LYS A 1 83 ? -22.300 4.492 29.780 1.00 96.88 83 LYS A CA 1
ATOM 652 C C . LYS A 1 83 ? -20.904 5.039 30.080 1.00 96.88 83 LYS A C 1
ATOM 654 O O . LYS A 1 83 ? -20.614 6.182 29.742 1.00 96.88 83 LYS A O 1
ATOM 659 N N . GLU A 1 84 ? -20.043 4.232 30.695 1.00 97.25 84 GLU A N 1
ATOM 660 C CA . GLU A 1 84 ? -18.657 4.616 30.989 1.00 97.25 84 GLU A CA 1
ATOM 661 C C . GLU A 1 84 ? -17.832 4.743 29.705 1.00 97.25 84 GLU A C 1
ATOM 663 O O . GLU A 1 84 ? -17.051 5.684 29.573 1.00 97.25 84 GLU A O 1
ATOM 668 N N . ILE A 1 85 ? -18.043 3.848 28.734 1.00 97.31 85 ILE A N 1
ATOM 669 C CA . ILE A 1 85 ? -17.394 3.919 27.420 1.00 97.31 85 ILE A CA 1
ATOM 670 C C . ILE A 1 85 ? -17.775 5.204 26.682 1.00 97.31 85 ILE A C 1
ATOM 672 O O . ILE A 1 85 ? -16.900 5.882 26.145 1.00 97.31 85 ILE A O 1
ATOM 676 N N . LEU A 1 86 ? -19.061 5.560 26.670 1.00 97.00 86 LEU A N 1
ATOM 677 C CA . LEU A 1 86 ? -19.533 6.784 26.023 1.00 97.00 86 LEU A CA 1
ATOM 678 C C . LEU A 1 86 ? -18.958 8.038 26.693 1.00 97.00 86 LEU A C 1
ATOM 680 O O . LEU A 1 86 ? -18.499 8.933 25.987 1.00 97.00 86 LEU A O 1
ATOM 684 N N . LEU A 1 87 ? -18.884 8.068 28.029 1.00 96.81 87 LEU A N 1
ATOM 685 C CA . LEU A 1 87 ? -18.250 9.170 28.760 1.00 96.81 87 LEU A CA 1
ATOM 686 C C . LEU A 1 87 ? -16.755 9.298 28.421 1.00 96.81 87 LEU A C 1
ATOM 688 O O . LEU A 1 87 ? -16.252 10.401 28.221 1.00 96.81 87 LEU A O 1
ATOM 692 N N . GLN A 1 88 ? -16.038 8.176 28.307 1.00 95.75 88 GLN A N 1
ATOM 693 C CA . GLN A 1 88 ? -14.640 8.190 27.867 1.00 95.75 88 GLN A CA 1
ATOM 694 C C . GLN A 1 88 ? -14.496 8.663 26.418 1.00 95.75 88 GLN A C 1
ATOM 696 O O . GLN A 1 88 ? -13.552 9.380 26.103 1.00 95.75 88 GLN A O 1
ATOM 701 N N . ALA A 1 89 ? -15.442 8.320 25.542 1.00 96.12 89 ALA A N 1
ATOM 702 C CA . ALA A 1 89 ? -15.424 8.767 24.155 1.00 96.12 89 ALA A CA 1
ATOM 703 C C . ALA A 1 89 ? -15.569 10.294 24.014 1.00 96.12 89 ALA A C 1
ATOM 705 O O . ALA A 1 89 ? -15.046 10.877 23.064 1.00 96.12 89 ALA A O 1
ATOM 706 N N . GLU A 1 90 ? -16.272 10.952 24.938 1.00 95.44 90 GLU A N 1
ATOM 707 C CA . GLU A 1 90 ? -16.386 12.417 24.981 1.00 95.44 90 GLU A CA 1
ATOM 708 C C . GLU A 1 90 ? -15.074 13.100 25.385 1.00 95.44 90 GLU A C 1
ATOM 710 O O . GLU A 1 90 ? -14.800 14.212 24.940 1.00 95.44 90 GLU A O 1
ATOM 715 N N . GLN A 1 91 ? -14.255 12.426 26.195 1.00 95.56 91 GLN A N 1
ATOM 716 C CA . GLN A 1 91 ? -12.976 12.938 26.698 1.00 95.56 91 GLN A CA 1
ATOM 717 C C . GLN A 1 91 ? -11.780 12.542 25.819 1.00 95.56 91 GLN A C 1
ATOM 719 O O . GLN A 1 91 ? -10.675 13.046 26.017 1.00 95.56 91 GLN A O 1
ATOM 724 N N . GLU A 1 92 ? -11.982 11.639 24.859 1.00 96.31 92 GLU A N 1
ATOM 725 C CA . GLU A 1 92 ? -10.925 11.144 23.985 1.00 96.31 92 GLU A CA 1
ATOM 726 C C . GLU A 1 92 ? -10.538 12.172 22.912 1.00 96.31 92 GLU A C 1
ATOM 728 O O . GLU A 1 92 ? -11.382 12.752 22.228 1.00 96.31 92 GLU A O 1
ATOM 733 N N . THR A 1 93 ? -9.230 12.367 22.757 1.00 94.81 93 THR A N 1
ATOM 734 C CA . THR A 1 93 ? -8.628 13.323 21.816 1.00 94.81 93 THR A CA 1
ATOM 735 C C . THR A 1 93 ? -8.266 12.680 20.485 1.00 94.81 93 THR A C 1
ATOM 737 O O . THR A 1 93 ? -8.262 13.343 19.446 1.00 94.81 93 THR A O 1
ATOM 740 N N . ASP A 1 94 ? -7.969 11.383 20.499 1.00 95.50 94 ASP A N 1
ATOM 741 C CA . ASP A 1 94 ? -7.665 10.625 19.301 1.00 95.50 94 ASP A CA 1
ATOM 742 C C . ASP A 1 94 ? -8.957 10.329 18.519 1.00 95.50 94 ASP A C 1
ATOM 744 O O . ASP A 1 94 ? -9.839 9.608 18.989 1.00 95.50 94 ASP A O 1
ATOM 748 N N . LEU A 1 95 ? -9.063 10.870 17.300 1.00 94.69 95 LEU A N 1
ATOM 749 C CA . LEU A 1 95 ? -10.285 10.780 16.488 1.00 94.69 95 LEU A CA 1
ATOM 750 C C . LEU A 1 95 ? -10.684 9.334 16.166 1.00 94.69 95 LEU A C 1
ATOM 752 O O . LEU A 1 95 ? -11.873 9.027 16.089 1.00 94.69 95 LEU A O 1
ATOM 756 N N . LEU A 1 96 ? -9.706 8.440 15.983 1.00 96.50 96 LEU A N 1
ATOM 757 C CA . LEU A 1 96 ? -9.976 7.025 15.736 1.00 96.50 96 LEU A CA 1
ATOM 758 C C . LEU A 1 96 ? -10.566 6.376 16.984 1.00 96.50 96 LEU A C 1
ATOM 760 O O . LEU A 1 96 ? -11.578 5.684 16.893 1.00 96.50 96 LEU A O 1
ATOM 764 N N . LEU A 1 97 ? -9.927 6.581 18.137 1.00 97.62 97 LEU A N 1
ATOM 765 C CA . LEU A 1 97 ? -10.368 5.975 19.390 1.00 97.62 97 LEU A CA 1
ATOM 766 C C . LEU A 1 97 ? -11.740 6.514 19.794 1.00 97.62 97 LEU A C 1
ATOM 768 O O . LEU A 1 97 ? -12.618 5.725 20.131 1.00 97.62 97 LEU A O 1
ATOM 772 N N . GLN A 1 98 ? -11.967 7.820 19.655 1.00 97.12 98 GLN A N 1
ATOM 773 C CA . GLN A 1 98 ? -13.277 8.428 19.864 1.00 97.12 98 GLN A CA 1
ATOM 774 C C . GLN A 1 98 ? -14.350 7.789 18.968 1.00 97.12 98 GLN A C 1
ATOM 776 O O . GLN A 1 98 ? -15.423 7.427 19.458 1.00 97.12 98 GLN A O 1
ATOM 781 N N . HIS A 1 99 ? -14.075 7.629 17.667 1.00 96.69 99 HIS A N 1
ATOM 782 C CA . HIS A 1 99 ? -15.000 6.987 16.727 1.00 96.69 99 HIS A CA 1
ATOM 783 C C . HIS A 1 99 ? -15.301 5.540 17.125 1.00 96.69 99 HIS A C 1
ATOM 785 O O . HIS A 1 99 ? -16.465 5.146 17.204 1.00 96.69 99 HIS A O 1
ATOM 791 N N . ILE A 1 100 ? -14.266 4.755 17.433 1.00 97.31 100 ILE A N 1
ATOM 792 C CA . ILE A 1 100 ? -14.410 3.349 17.822 1.00 97.31 100 ILE A CA 1
ATOM 793 C C . ILE A 1 100 ? -15.209 3.219 19.120 1.00 97.31 100 ILE A C 1
ATOM 795 O O . ILE A 1 100 ? -16.122 2.398 19.178 1.00 97.31 100 ILE A O 1
ATOM 799 N N . LEU A 1 101 ? -14.910 4.019 20.149 1.00 97.62 101 LEU A N 1
ATOM 800 C CA . LEU A 1 101 ? -15.635 3.959 21.419 1.00 97.62 101 LEU A CA 1
ATOM 801 C C . LEU A 1 101 ? -17.122 4.266 21.220 1.00 97.62 101 LEU A C 1
ATOM 803 O O . LEU A 1 101 ? -17.955 3.533 21.742 1.00 97.62 101 LEU A O 1
ATOM 807 N N . LYS A 1 102 ? -17.469 5.276 20.408 1.00 96.69 102 LYS A N 1
ATOM 808 C CA . LYS A 1 102 ? -18.871 5.587 20.080 1.00 96.69 102 LYS A CA 1
ATOM 809 C C . LYS A 1 102 ? -19.539 4.461 19.285 1.00 96.69 102 LYS A C 1
ATOM 811 O O . LYS A 1 102 ? -20.649 4.056 19.612 1.00 96.69 102 LYS A O 1
ATOM 816 N N . HIS A 1 103 ? -18.873 3.931 18.259 1.00 96.19 103 HIS A N 1
ATOM 817 C CA . HIS A 1 103 ? -19.458 2.937 17.352 1.00 96.19 103 HIS A CA 1
ATOM 818 C C . HIS A 1 103 ? -19.549 1.520 17.951 1.00 96.19 103 HIS A C 1
ATOM 820 O O . HIS A 1 103 ? -20.409 0.720 17.570 1.00 96.19 103 HIS A O 1
ATOM 826 N N . PHE A 1 104 ? -18.659 1.181 18.885 1.00 97.31 104 PHE A N 1
ATOM 827 C CA . PHE A 1 104 ? -18.572 -0.140 19.510 1.00 97.31 104 PHE A CA 1
ATOM 828 C C . PHE A 1 104 ? -18.891 -0.116 21.014 1.00 97.31 104 PHE A C 1
ATOM 830 O O . PHE A 1 104 ? -18.599 -1.101 21.689 1.00 97.31 104 PHE A O 1
ATOM 837 N N . ALA A 1 105 ? -19.529 0.941 21.537 1.00 97.19 105 ALA A N 1
ATOM 838 C CA . ALA A 1 105 ? -19.803 1.124 22.970 1.00 97.19 105 ALA A CA 1
ATOM 839 C C . ALA A 1 105 ? -20.476 -0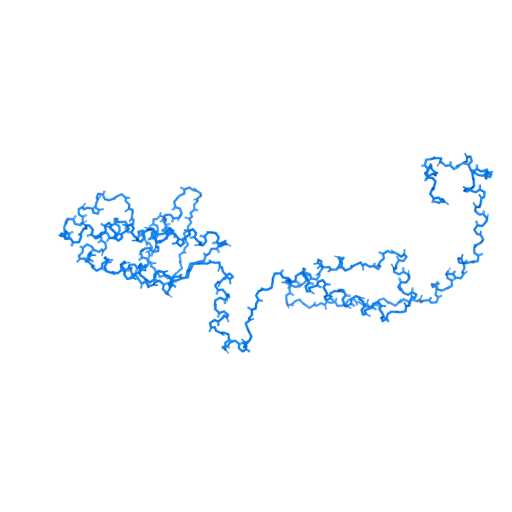.086 23.641 1.00 97.19 105 ALA A C 1
ATOM 841 O O . ALA A 1 105 ? -20.094 -0.497 24.733 1.00 97.19 105 ALA A O 1
ATOM 842 N N . THR A 1 106 ? -21.434 -0.706 22.951 1.00 96.69 106 THR A N 1
ATOM 843 C CA . THR A 1 106 ? -22.178 -1.886 23.426 1.00 96.69 106 THR A CA 1
ATOM 844 C C . THR A 1 106 ? -21.445 -3.212 23.209 1.00 96.69 106 THR A C 1
ATOM 846 O O . THR A 1 106 ? -21.905 -4.260 23.658 1.00 96.69 106 THR A O 1
ATOM 849 N N . ARG A 1 107 ? -20.323 -3.205 22.482 1.00 96.75 107 ARG A N 1
ATOM 850 C CA . ARG A 1 107 ? -19.664 -4.409 21.953 1.00 96.75 107 ARG A CA 1
ATOM 851 C C . ARG A 1 107 ? -18.137 -4.295 21.910 1.00 96.75 107 ARG A C 1
ATOM 853 O O . ARG A 1 107 ? -17.500 -4.813 20.994 1.00 96.75 107 ARG A O 1
ATOM 860 N N . ILE A 1 108 ? -17.536 -3.667 22.919 1.00 97.44 108 ILE A N 1
ATOM 861 C CA . ILE A 1 108 ? -16.074 -3.521 23.032 1.00 97.44 108 ILE A CA 1
ATOM 862 C C . ILE A 1 108 ? -15.366 -4.878 22.993 1.00 97.44 108 ILE A C 1
ATOM 864 O O . ILE A 1 108 ? -14.380 -5.030 22.279 1.00 97.44 108 ILE A O 1
ATOM 868 N N . ALA A 1 109 ? -15.915 -5.897 23.663 1.00 96.38 109 ALA A N 1
ATOM 869 C CA . ALA A 1 109 ? -15.359 -7.249 23.618 1.00 96.38 109 ALA A CA 1
ATOM 870 C C . ALA A 1 109 ? -15.270 -7.800 22.181 1.00 96.38 109 ALA A C 1
ATOM 872 O O . ALA A 1 109 ? -14.245 -8.364 21.811 1.00 96.38 109 ALA A O 1
ATOM 873 N N . TYR A 1 110 ? -16.294 -7.578 21.347 1.00 97.19 110 TYR A N 1
ATOM 874 C CA . TYR A 1 110 ? -16.254 -7.954 19.929 1.00 97.19 110 TYR A CA 1
ATOM 875 C C . TYR A 1 110 ? -15.160 -7.191 19.173 1.00 97.19 110 TYR A C 1
ATOM 877 O O . TYR A 1 110 ? -14.431 -7.795 18.389 1.00 97.19 110 TYR A O 1
ATOM 885 N N . ALA A 1 111 ? -15.020 -5.883 19.412 1.00 97.94 111 ALA A N 1
ATOM 886 C CA . ALA A 1 111 ? -13.982 -5.081 18.770 1.00 97.94 111 ALA A CA 1
ATOM 887 C C . ALA A 1 111 ? -12.569 -5.575 19.135 1.00 97.94 111 ALA A C 1
ATOM 889 O O . ALA A 1 111 ? -11.718 -5.667 18.251 1.00 97.94 111 ALA A O 1
ATOM 890 N N . CYS A 1 112 ? -12.333 -5.964 20.395 1.00 97.94 112 CYS A N 1
ATOM 891 C CA . CYS A 1 112 ? -11.068 -6.565 20.826 1.00 97.94 112 CYS A CA 1
ATOM 892 C C . CYS A 1 112 ? -10.783 -7.885 20.100 1.00 97.94 112 CYS A C 1
ATOM 894 O O . CYS A 1 112 ? -9.729 -8.019 19.482 1.00 97.94 112 CYS A O 1
ATOM 896 N N . GLU A 1 113 ? -11.727 -8.834 20.106 1.00 98.12 113 GLU A N 1
ATOM 897 C CA . GLU A 1 113 ? -11.525 -10.132 19.439 1.00 98.12 113 GLU A CA 1
ATOM 898 C C . GLU A 1 113 ? -11.335 -9.969 17.923 1.00 98.12 113 GLU A C 1
ATOM 900 O O . GLU A 1 113 ? -10.496 -10.636 17.316 1.00 98.12 113 GLU A O 1
ATOM 905 N N . ARG A 1 114 ? -12.052 -9.024 17.304 1.00 98.12 114 ARG A N 1
ATOM 906 C CA . ARG A 1 114 ? -11.879 -8.708 15.885 1.00 98.12 114 ARG A CA 1
ATOM 907 C C . ARG A 1 114 ? -10.507 -8.107 15.590 1.00 98.12 114 ARG A C 1
ATOM 909 O O . ARG A 1 114 ? -9.874 -8.516 14.623 1.00 98.12 114 ARG A O 1
ATOM 916 N N . LEU A 1 115 ? -10.029 -7.162 16.399 1.00 98.25 115 LEU A N 1
ATOM 917 C CA . LEU A 1 115 ? -8.683 -6.605 16.236 1.00 98.25 115 LEU A CA 1
ATOM 918 C C . LEU A 1 115 ? -7.604 -7.664 16.435 1.00 98.25 115 LEU A C 1
ATOM 920 O O . LEU A 1 115 ? -6.629 -7.665 15.692 1.00 98.25 115 LEU A O 1
ATOM 924 N N . LYS A 1 116 ? -7.785 -8.571 17.396 1.00 98.19 116 LYS A N 1
ATOM 925 C CA . LYS A 1 116 ? -6.869 -9.689 17.616 1.00 98.19 116 LYS A CA 1
ATOM 926 C C . LYS A 1 116 ? -6.779 -10.583 16.379 1.00 98.19 116 LYS A C 1
ATOM 928 O O . LYS A 1 116 ? -5.682 -10.784 15.871 1.00 98.19 116 LYS A O 1
ATOM 933 N N . LEU A 1 117 ? -7.923 -10.997 15.826 1.00 98.31 117 LEU A N 1
ATOM 934 C CA . LEU A 1 117 ? -7.982 -11.750 14.568 1.00 98.31 117 LEU A CA 1
ATOM 935 C C . LEU A 1 117 ? -7.257 -11.019 13.426 1.00 98.31 117 LEU A C 1
ATOM 937 O O . LEU A 1 117 ? -6.467 -11.614 12.701 1.00 98.31 117 LEU A O 1
ATOM 941 N N . VAL A 1 118 ? -7.504 -9.716 13.279 1.00 98.44 118 VAL A N 1
ATOM 942 C CA . VAL A 1 118 ? -6.868 -8.879 12.249 1.00 98.44 118 VAL A CA 1
ATOM 943 C C . VAL A 1 118 ? -5.353 -8.799 12.441 1.00 98.44 118 VAL A C 1
ATOM 945 O O . VAL A 1 118 ? -4.620 -8.829 11.458 1.00 98.44 118 VAL A O 1
ATOM 948 N N . ILE A 1 119 ? -4.873 -8.679 13.682 1.00 98.31 119 ILE A N 1
ATOM 949 C CA . ILE A 1 119 ? -3.440 -8.651 13.999 1.00 98.31 119 ILE A CA 1
ATOM 950 C C . ILE A 1 119 ? -2.793 -9.990 13.633 1.00 98.31 119 ILE A C 1
ATOM 952 O O . ILE A 1 119 ? -1.743 -9.985 12.988 1.00 98.31 119 ILE A O 1
ATOM 956 N N . ASP A 1 120 ? -3.437 -11.106 13.977 1.00 98.12 120 ASP A N 1
ATOM 957 C CA . ASP A 1 120 ? -2.951 -12.459 13.684 1.00 98.12 120 ASP A CA 1
ATOM 958 C C . ASP A 1 120 ? -2.901 -12.734 12.169 1.00 98.12 120 ASP A C 1
ATOM 960 O O . ASP A 1 120 ? -1.988 -13.396 11.680 1.00 98.12 120 ASP A O 1
ATOM 964 N N . GLN A 1 121 ? -3.840 -12.166 11.406 1.00 97.81 121 GLN A N 1
ATOM 965 C CA . GLN A 1 121 ? -3.926 -12.296 9.946 1.00 97.81 121 GLN A CA 1
ATOM 966 C C . GLN A 1 121 ? -3.237 -11.158 9.181 1.00 97.81 121 GLN A C 1
ATOM 968 O O . GLN A 1 121 ? -3.340 -11.080 7.957 1.00 97.81 121 GLN A O 1
ATOM 973 N N . LEU A 1 122 ? -2.527 -10.247 9.854 1.00 97.19 122 LEU A N 1
ATOM 974 C CA . LEU A 1 122 ? -2.031 -9.027 9.209 1.00 97.19 122 LEU A CA 1
ATOM 975 C C . LEU A 1 122 ? -1.033 -9.303 8.074 1.00 97.19 122 LEU A C 1
ATOM 977 O O . LEU A 1 122 ? -0.848 -8.462 7.196 1.00 97.19 122 LEU A O 1
ATOM 981 N N . ASP A 1 123 ? -0.382 -10.465 8.064 1.00 95.38 123 ASP A N 1
ATOM 982 C CA . ASP A 1 123 ? 0.520 -10.844 6.977 1.00 95.38 123 ASP A CA 1
ATOM 983 C C . ASP A 1 123 ? -0.194 -11.213 5.669 1.00 95.38 123 ASP A C 1
ATOM 985 O O . ASP A 1 123 ? 0.444 -11.184 4.617 1.00 95.38 123 ASP A O 1
ATOM 989 N N . GLU A 1 124 ? -1.511 -11.434 5.701 1.00 96.25 124 GLU A N 1
ATOM 990 C CA . GLU A 1 124 ? -2.341 -11.573 4.499 1.00 96.25 124 GLU A CA 1
ATOM 991 C C . GLU A 1 124 ? -2.604 -10.225 3.804 1.00 96.25 124 GLU A C 1
ATOM 993 O O . GLU A 1 124 ? -2.920 -10.199 2.612 1.00 96.25 124 GLU A O 1
ATOM 998 N N . LEU A 1 125 ? -2.439 -9.097 4.512 1.00 96.81 125 LEU A N 1
ATOM 999 C CA . LEU A 1 125 ? -2.580 -7.761 3.933 1.00 96.81 125 LEU A CA 1
ATOM 1000 C C . LEU A 1 125 ? -1.520 -7.530 2.855 1.00 96.81 125 LEU A C 1
ATOM 1002 O O . LEU A 1 125 ? -0.313 -7.513 3.131 1.00 96.81 125 LEU A O 1
ATOM 1006 N N . PHE A 1 126 ? -1.967 -7.232 1.636 1.00 95.94 126 PHE A N 1
ATOM 1007 C CA . PHE A 1 126 ? -1.055 -6.777 0.600 1.00 95.94 126 PHE A CA 1
ATOM 1008 C C . PHE A 1 126 ? -0.690 -5.302 0.822 1.00 95.94 126 PHE A C 1
ATOM 1010 O O . PHE A 1 126 ? -1.531 -4.416 0.673 1.00 95.94 126 PHE A O 1
ATOM 1017 N N . VAL A 1 127 ? 0.587 -5.037 1.116 1.00 96.19 127 VAL A N 1
ATOM 1018 C CA . VAL A 1 127 ? 1.173 -3.688 1.119 1.00 96.19 127 VAL A CA 1
ATOM 1019 C C . VAL A 1 127 ? 2.409 -3.685 0.225 1.00 96.19 127 VAL A C 1
ATOM 1021 O O . VAL A 1 127 ? 3.394 -4.355 0.533 1.00 96.19 127 VAL A O 1
ATOM 1024 N N . GLY A 1 128 ? 2.377 -2.951 -0.886 1.00 95.62 128 GLY A N 1
ATOM 1025 C CA . GLY A 1 128 ? 3.453 -2.999 -1.882 1.00 95.62 128 GLY A CA 1
ATOM 1026 C C . GLY A 1 128 ? 3.415 -1.866 -2.900 1.00 95.62 128 GLY A C 1
ATOM 1027 O O . GLY A 1 128 ? 2.666 -0.905 -2.750 1.00 95.62 128 GLY A O 1
ATOM 1028 N N . THR A 1 129 ? 4.235 -1.967 -3.946 1.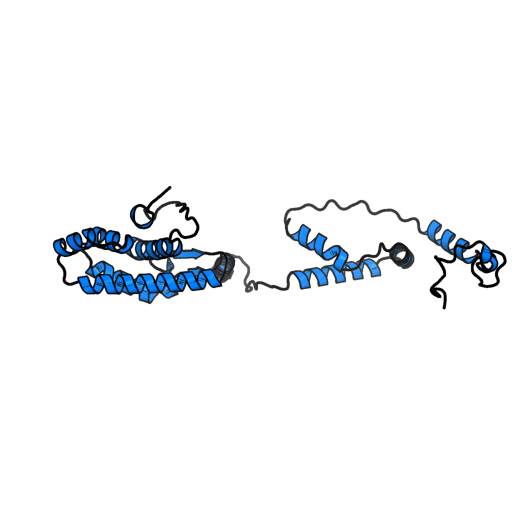00 95.44 129 THR A N 1
ATOM 1029 C CA . THR A 1 129 ? 4.094 -1.099 -5.125 1.00 95.44 129 THR A CA 1
ATOM 1030 C C . THR A 1 129 ? 3.085 -1.680 -6.110 1.00 95.44 129 THR A C 1
ATOM 1032 O O . THR A 1 129 ? 2.742 -2.865 -6.031 1.00 95.44 129 THR A O 1
ATOM 1035 N N . LEU A 1 130 ? 2.621 -0.858 -7.056 1.00 92.12 130 LEU A N 1
ATOM 1036 C CA . LEU A 1 130 ? 1.744 -1.317 -8.136 1.00 92.12 130 LEU A CA 1
ATOM 1037 C C . LEU A 1 130 ? 2.407 -2.426 -8.976 1.00 92.12 130 LEU A C 1
ATOM 1039 O O . LEU A 1 130 ? 1.745 -3.391 -9.358 1.00 92.12 130 LEU A O 1
ATOM 1043 N N . ASP A 1 131 ? 3.726 -2.354 -9.178 1.00 86.81 131 ASP A N 1
ATOM 1044 C CA . ASP A 1 131 ? 4.487 -3.400 -9.872 1.00 86.81 131 ASP A CA 1
ATOM 1045 C C . ASP A 1 131 ? 4.479 -4.712 -9.087 1.00 86.81 131 ASP A C 1
ATOM 1047 O O . ASP A 1 131 ? 4.216 -5.775 -9.644 1.00 86.81 131 ASP A O 1
ATOM 1051 N N . SER A 1 132 ? 4.717 -4.653 -7.770 1.00 88.56 132 SER A N 1
ATOM 1052 C CA . SER A 1 132 ? 4.660 -5.843 -6.911 1.00 88.56 132 SER A CA 1
ATOM 1053 C C . SER A 1 132 ? 3.268 -6.473 -6.894 1.00 88.56 132 SER A C 1
ATOM 1055 O O . SER A 1 132 ? 3.157 -7.698 -6.826 1.00 88.56 132 SER A O 1
ATOM 1057 N N . PHE A 1 133 ? 2.214 -5.657 -6.982 1.00 90.69 133 PHE A N 1
ATOM 1058 C CA . PHE A 1 133 ? 0.841 -6.145 -7.073 1.00 90.69 133 PHE A CA 1
ATOM 1059 C C . PHE A 1 133 ? 0.594 -6.849 -8.409 1.00 90.69 133 PHE A C 1
ATOM 1061 O O . PHE A 1 133 ? 0.149 -7.995 -8.431 1.00 90.69 133 PHE A O 1
ATOM 1068 N N . SER A 1 134 ? 0.992 -6.217 -9.514 1.00 87.81 134 SER A N 1
ATOM 1069 C CA . SER A 1 134 ? 0.878 -6.783 -10.862 1.00 87.81 134 SER A CA 1
ATOM 1070 C C . SER A 1 134 ? 1.642 -8.106 -10.988 1.00 87.81 134 SER A C 1
ATOM 1072 O O . SER A 1 134 ? 1.112 -9.087 -11.499 1.00 87.81 134 SER A O 1
ATOM 1074 N N . GLN A 1 135 ? 2.856 -8.187 -10.433 1.00 83.44 135 GLN A N 1
ATOM 1075 C CA . GLN A 1 135 ? 3.630 -9.433 -10.366 1.00 83.44 135 GLN A CA 1
ATOM 1076 C C . GLN A 1 135 ? 2.946 -10.519 -9.526 1.00 83.44 135 GLN A C 1
ATOM 1078 O O . GLN A 1 135 ? 3.058 -11.703 -9.842 1.00 83.44 135 GLN A O 1
ATOM 1083 N N . LYS A 1 136 ? 2.295 -10.153 -8.413 1.00 84.69 136 LYS A N 1
ATOM 1084 C CA . LYS A 1 136 ? 1.536 -11.109 -7.595 1.00 84.69 136 LYS A CA 1
ATOM 1085 C C . LYS A 1 136 ? 0.381 -11.693 -8.412 1.00 84.69 136 LYS A C 1
ATOM 1087 O O . LYS A 1 136 ? 0.304 -12.912 -8.514 1.00 84.69 136 LYS A O 1
ATOM 1092 N N . LEU A 1 137 ? -0.411 -10.843 -9.070 1.00 84.50 137 LEU A N 1
ATOM 1093 C CA . LEU A 1 137 ? -1.514 -11.276 -9.932 1.00 84.50 137 LEU A CA 1
ATOM 1094 C C . LEU A 1 137 ? -1.038 -12.171 -11.080 1.00 84.50 137 LEU A C 1
ATOM 1096 O O . LEU A 1 137 ? -1.578 -13.252 -11.278 1.00 84.50 137 LEU A O 1
ATOM 1100 N N . LEU A 1 138 ? 0.019 -11.777 -11.796 1.00 81.31 138 LEU A N 1
ATOM 1101 C CA . LEU A 1 138 ? 0.565 -12.585 -12.892 1.00 81.31 138 LEU A CA 1
ATOM 1102 C C . LEU A 1 138 ? 1.036 -13.971 -12.433 1.00 81.31 138 LEU A C 1
ATOM 1104 O O . LEU A 1 138 ? 0.984 -14.914 -13.213 1.00 81.31 138 LEU A O 1
ATOM 1108 N N . ARG A 1 139 ? 1.494 -14.110 -11.182 1.00 76.81 139 ARG A N 1
ATOM 1109 C CA . ARG A 1 139 ? 1.887 -15.408 -10.615 1.00 76.81 139 ARG A CA 1
ATOM 1110 C C . ARG A 1 139 ? 0.688 -16.251 -10.200 1.00 76.81 139 ARG A C 1
ATOM 1112 O O . ARG A 1 139 ? 0.688 -17.444 -10.476 1.00 76.81 139 ARG A O 1
ATOM 1119 N N . GLU A 1 140 ? -0.297 -15.650 -9.539 1.00 78.62 140 GLU A N 1
ATOM 1120 C CA . GLU A 1 140 ? -1.496 -16.360 -9.071 1.00 78.62 140 GLU A CA 1
ATOM 1121 C C . GLU A 1 140 ? -2.380 -16.817 -10.241 1.00 78.62 140 GLU A C 1
ATOM 1123 O O . GLU A 1 140 ? -2.912 -17.922 -10.205 1.00 78.62 140 GLU A O 1
ATOM 1128 N N . PHE A 1 141 ? -2.445 -16.029 -11.319 1.00 77.88 141 PHE A N 1
ATOM 1129 C CA . PHE A 1 141 ? -3.269 -16.295 -12.504 1.00 77.88 141 PHE A CA 1
ATOM 1130 C C . PHE A 1 141 ? -2.454 -16.715 -13.740 1.00 77.88 141 PHE A C 1
ATOM 1132 O O . PHE A 1 141 ? -2.940 -16.637 -14.870 1.00 77.88 141 PHE A O 1
ATOM 1139 N N . ALA A 1 142 ? -1.212 -17.184 -13.557 1.00 70.44 142 ALA A N 1
ATOM 1140 C CA . ALA A 1 142 ? -0.330 -17.583 -14.662 1.00 70.44 142 ALA A CA 1
ATOM 1141 C C . ALA A 1 142 ? -1.006 -18.606 -15.594 1.00 70.44 142 ALA A C 1
ATOM 1143 O O . ALA A 1 142 ? -0.972 -18.463 -16.818 1.00 70.44 142 ALA A O 1
ATOM 1144 N N . PHE A 1 143 ? -1.709 -19.579 -15.006 1.00 65.56 143 PHE A N 1
ATOM 1145 C CA . PHE A 1 143 ? -2.409 -20.632 -15.738 1.00 65.56 143 PHE A CA 1
ATOM 1146 C C . PHE A 1 143 ? -3.582 -20.100 -16.579 1.00 65.56 143 PHE A C 1
ATOM 1148 O O . PHE A 1 143 ? -3.756 -20.518 -17.720 1.00 65.56 143 PHE A O 1
ATOM 1155 N N . GLU A 1 144 ? -4.343 -19.132 -16.060 1.00 68.12 144 GLU A N 1
ATOM 1156 C CA . GLU A 1 144 ? -5.464 -18.505 -16.779 1.00 68.12 144 GLU A CA 1
ATOM 1157 C C . GLU A 1 144 ? -4.988 -17.595 -17.920 1.00 68.12 144 GLU A C 1
ATOM 1159 O O . GLU A 1 144 ? -5.676 -17.435 -18.924 1.00 68.12 144 GLU A O 1
ATOM 1164 N N . SER A 1 145 ? -3.778 -17.037 -17.803 1.00 63.19 145 SER A N 1
ATOM 1165 C CA . SER A 1 145 ? -3.185 -16.169 -18.828 1.00 63.19 145 SER A CA 1
ATOM 1166 C C . SER A 1 145 ? -2.597 -16.914 -20.039 1.00 63.19 145 SER A C 1
ATOM 1168 O O . SER A 1 145 ? -2.098 -16.274 -20.965 1.00 63.19 145 SER A O 1
ATOM 1170 N N . GLY A 1 146 ? -2.590 -18.255 -20.031 1.00 62.09 146 GLY A N 1
ATOM 1171 C CA . GLY A 1 146 ? -1.950 -19.079 -21.067 1.00 62.09 146 GLY A CA 1
ATOM 1172 C C . GLY A 1 146 ? -0.414 -19.012 -21.074 1.00 62.09 146 GLY A C 1
ATOM 1173 O O . GLY A 1 146 ? 0.228 -19.653 -21.905 1.00 62.09 146 GLY A O 1
ATOM 1174 N N . LYS A 1 147 ? 0.194 -18.261 -20.146 1.00 58.31 147 LYS A N 1
ATOM 1175 C CA . LYS A 1 147 ? 1.645 -18.166 -19.957 1.00 58.31 147 LYS A CA 1
ATOM 1176 C C . LYS A 1 147 ? 2.055 -19.079 -18.804 1.00 58.31 147 LYS A C 1
ATOM 1178 O O . LYS A 1 147 ? 2.014 -18.698 -17.641 1.00 58.31 147 LYS A O 1
ATOM 1183 N N . ILE A 1 148 ? 2.445 -20.306 -19.149 1.00 54.09 148 ILE A N 1
ATOM 1184 C CA . ILE A 1 148 ? 2.892 -21.332 -18.187 1.00 54.09 148 ILE A CA 1
ATOM 1185 C C . ILE A 1 148 ? 4.221 -20.923 -17.522 1.00 54.09 148 ILE A C 1
ATOM 1187 O O . ILE A 1 148 ? 4.531 -21.339 -16.405 1.00 54.09 148 ILE A O 1
ATOM 1191 N N . GLU A 1 149 ? 5.005 -20.071 -18.184 1.00 57.66 149 GLU A N 1
ATOM 1192 C CA . GLU A 1 149 ? 6.301 -19.624 -17.688 1.00 57.66 149 GLU A CA 1
ATOM 1193 C C . GLU A 1 149 ? 6.183 -18.438 -16.726 1.00 57.66 149 GLU A C 1
ATOM 1195 O O . GLU A 1 149 ? 5.437 -17.481 -16.945 1.00 57.66 149 GLU A O 1
ATOM 1200 N N . ARG A 1 150 ? 6.985 -18.480 -15.655 1.00 57.47 150 ARG A N 1
ATOM 1201 C CA . ARG A 1 150 ? 7.132 -17.359 -14.722 1.00 57.47 150 ARG A CA 1
ATOM 1202 C C . ARG A 1 150 ? 7.654 -16.144 -15.487 1.00 57.47 150 ARG A C 1
ATOM 1204 O O . ARG A 1 150 ? 8.832 -16.108 -15.830 1.00 57.47 150 ARG A O 1
ATOM 1211 N N . ALA A 1 151 ? 6.812 -15.132 -15.685 1.00 59.44 151 ALA A N 1
ATOM 1212 C CA . ALA A 1 151 ? 7.263 -13.831 -16.159 1.00 59.44 151 ALA A CA 1
ATOM 1213 C C . ALA A 1 151 ? 8.263 -13.254 -15.143 1.00 59.44 151 ALA A C 1
ATOM 1215 O O . ALA A 1 151 ? 7.890 -12.871 -14.031 1.00 59.44 151 ALA A O 1
ATOM 1216 N N . GLN A 1 152 ? 9.546 -13.248 -15.499 1.00 57.59 152 GLN A N 1
ATOM 1217 C CA . GLN A 1 152 ? 10.581 -12.591 -14.713 1.00 57.59 152 GLN A CA 1
ATOM 1218 C C . GLN A 1 152 ? 10.684 -11.145 -15.181 1.00 57.59 152 GLN A C 1
ATOM 1220 O O . GLN A 1 152 ? 10.782 -10.880 -16.379 1.00 57.59 152 GLN A O 1
ATOM 1225 N N . ILE A 1 153 ? 10.645 -10.206 -14.237 1.00 61.62 153 ILE A N 1
ATOM 1226 C CA . ILE A 1 153 ? 11.008 -8.827 -14.554 1.00 61.62 153 ILE A CA 1
ATOM 1227 C C . ILE A 1 153 ? 12.513 -8.822 -14.765 1.00 61.62 153 ILE A C 1
ATOM 1229 O O . ILE A 1 153 ? 13.265 -9.175 -13.860 1.00 61.62 153 ILE A O 1
ATOM 1233 N N . THR A 1 154 ? 12.922 -8.464 -15.974 1.00 61.62 154 THR A N 1
ATOM 1234 C CA . THR A 1 154 ? 14.320 -8.224 -16.288 1.00 61.62 154 THR A CA 1
ATOM 1235 C C . THR A 1 154 ? 14.612 -6.739 -16.121 1.00 61.62 154 THR A C 1
ATOM 1237 O O . THR A 1 154 ? 13.928 -5.897 -16.704 1.00 61.62 154 THR A O 1
ATOM 1240 N N . ASP A 1 155 ? 15.636 -6.422 -15.332 1.00 60.91 155 ASP A N 1
ATOM 1241 C CA . ASP A 1 155 ? 16.212 -5.073 -15.288 1.00 60.91 155 ASP A CA 1
ATOM 1242 C C . ASP A 1 155 ? 17.145 -4.831 -16.499 1.00 60.91 155 ASP A C 1
ATOM 1244 O O . ASP A 1 155 ? 17.559 -3.704 -16.769 1.00 60.91 155 ASP A O 1
ATOM 1248 N N . ASP A 1 156 ? 17.411 -5.879 -17.291 1.00 63.16 156 ASP A N 1
ATOM 1249 C CA . ASP A 1 156 ? 18.330 -5.891 -18.432 1.00 63.16 156 ASP A CA 1
ATOM 1250 C C . ASP A 1 156 ? 17.642 -5.613 -19.777 1.00 63.16 156 ASP A C 1
ATOM 1252 O O . ASP A 1 156 ? 18.233 -5.832 -20.835 1.00 63.16 156 ASP A O 1
ATOM 1256 N N . ALA A 1 157 ? 16.409 -5.094 -19.787 1.00 68.44 157 ALA A N 1
ATOM 1257 C CA . ALA A 1 157 ? 15.695 -4.753 -21.026 1.00 68.44 157 ALA A CA 1
ATOM 1258 C C . ALA A 1 157 ? 16.541 -3.874 -21.975 1.00 68.44 157 ALA A C 1
ATOM 1260 O O . ALA A 1 157 ? 16.516 -4.044 -23.199 1.00 68.44 157 ALA A O 1
ATOM 1261 N N . LYS A 1 158 ? 17.359 -2.979 -21.405 1.00 73.00 158 LYS A N 1
ATOM 1262 C CA . LYS A 1 158 ? 18.316 -2.147 -22.148 1.00 73.00 158 LYS A CA 1
ATOM 1263 C C . LYS A 1 158 ? 19.461 -2.955 -22.749 1.00 73.00 158 LYS A C 1
ATOM 1265 O O . LYS A 1 158 ? 19.841 -2.727 -23.896 1.00 73.00 158 LYS A O 1
ATOM 1270 N N . THR A 1 159 ? 19.988 -3.920 -22.001 1.00 78.50 159 THR A N 1
ATOM 1271 C CA . THR A 1 159 ? 21.041 -4.835 -22.456 1.00 78.50 159 THR A CA 1
ATOM 1272 C C . THR A 1 159 ? 20.553 -5.665 -23.641 1.00 78.50 159 THR A C 1
ATOM 1274 O O . THR A 1 159 ? 21.241 -5.728 -24.659 1.00 78.50 159 THR A O 1
ATOM 1277 N N . TYR A 1 160 ? 19.337 -6.217 -23.560 1.00 79.12 160 TYR A N 1
ATOM 1278 C CA . TYR A 1 160 ? 18.725 -6.960 -24.666 1.00 79.12 160 TYR A CA 1
ATOM 1279 C C . TYR A 1 160 ? 18.477 -6.083 -25.893 1.00 79.12 160 TYR A C 1
ATOM 1281 O O . TYR A 1 160 ? 18.805 -6.482 -27.008 1.00 79.12 160 TYR A O 1
ATOM 1289 N N . SER A 1 161 ? 17.968 -4.863 -25.698 1.00 82.75 161 SER A N 1
ATOM 1290 C CA . SER A 1 161 ? 17.769 -3.912 -26.799 1.00 82.75 161 SER A CA 1
ATOM 1291 C C . SER A 1 161 ? 19.092 -3.597 -27.503 1.00 82.75 161 SER A C 1
ATOM 1293 O O . SER A 1 161 ? 19.167 -3.621 -28.729 1.00 82.75 161 SER A O 1
ATOM 1295 N N . ARG A 1 162 ? 20.171 -3.377 -26.739 1.00 88.44 162 ARG A N 1
ATOM 1296 C CA . ARG A 1 162 ? 21.512 -3.130 -27.286 1.00 88.44 162 ARG A CA 1
ATOM 1297 C C . ARG A 1 162 ? 22.053 -4.325 -28.075 1.00 88.44 162 ARG A C 1
ATOM 1299 O O . ARG A 1 162 ? 22.618 -4.119 -29.146 1.00 88.44 162 ARG A O 1
ATOM 1306 N N . GLN A 1 163 ? 21.895 -5.543 -27.554 1.00 86.44 163 GLN A N 1
ATOM 1307 C CA . GLN A 1 163 ? 22.307 -6.773 -28.242 1.00 86.44 163 GLN A CA 1
ATOM 1308 C C . GLN A 1 163 ? 21.557 -6.939 -29.566 1.00 86.44 163 GLN A C 1
ATOM 1310 O O . GLN A 1 163 ? 22.187 -7.132 -30.601 1.00 86.44 163 GLN A O 1
ATOM 1315 N N . LEU A 1 164 ? 20.236 -6.745 -29.557 1.00 88.12 164 LEU A N 1
ATOM 1316 C CA . LEU A 1 164 ? 19.416 -6.843 -30.762 1.00 88.12 164 LEU A CA 1
ATOM 1317 C C . LEU A 1 164 ? 19.825 -5.807 -31.821 1.00 88.12 164 LEU A C 1
ATOM 1319 O O . LEU A 1 164 ? 19.985 -6.151 -32.988 1.00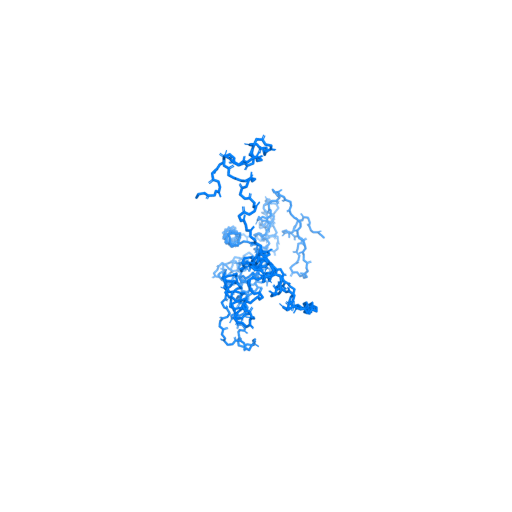 88.12 164 LEU A O 1
ATOM 1323 N N . ILE A 1 165 ? 20.045 -4.548 -31.421 1.00 90.50 165 ILE A N 1
ATOM 1324 C CA . ILE A 1 165 ? 20.520 -3.489 -32.329 1.00 90.50 165 ILE A CA 1
ATOM 1325 C C . ILE A 1 165 ? 21.878 -3.860 -32.924 1.00 90.50 165 ILE A C 1
ATOM 1327 O O . ILE A 1 165 ? 22.095 -3.682 -34.120 1.00 90.50 165 ILE A O 1
ATOM 1331 N N . HIS A 1 166 ? 22.797 -4.355 -32.095 1.00 91.69 166 HIS A N 1
ATOM 1332 C CA . HIS A 1 166 ? 24.115 -4.777 -32.546 1.00 91.69 166 HIS A CA 1
ATOM 1333 C C . HIS A 1 166 ? 24.023 -5.893 -33.594 1.00 91.69 166 HIS A C 1
ATOM 1335 O O . HIS A 1 166 ? 24.689 -5.803 -34.626 1.00 91.69 166 HIS A O 1
ATOM 1341 N N . ASP A 1 167 ? 23.192 -6.908 -33.359 1.00 91.19 167 ASP A N 1
ATOM 1342 C CA . ASP A 1 167 ? 23.053 -8.048 -34.264 1.00 91.19 167 ASP A CA 1
ATOM 1343 C C . ASP A 1 167 ? 22.410 -7.636 -35.593 1.00 91.19 167 ASP A C 1
ATOM 1345 O O . ASP A 1 167 ? 22.952 -7.952 -36.651 1.00 91.19 167 ASP A O 1
ATOM 1349 N N . VAL A 1 168 ? 21.348 -6.822 -35.549 1.00 90.50 168 VAL A N 1
ATOM 1350 C CA . VAL A 1 168 ? 20.701 -6.263 -36.749 1.00 90.50 168 VAL A CA 1
ATOM 1351 C C . VAL A 1 168 ? 21.664 -5.379 -37.545 1.00 90.50 168 VAL A C 1
ATOM 1353 O O . VAL A 1 168 ? 21.734 -5.483 -38.769 1.00 90.50 168 VAL A O 1
ATOM 1356 N N . LEU A 1 169 ? 22.433 -4.512 -36.876 1.00 91.19 169 LEU A N 1
ATOM 1357 C CA . LEU A 1 169 ? 23.400 -3.642 -37.549 1.00 91.19 169 LEU A CA 1
ATOM 1358 C C . LEU A 1 169 ? 24.535 -4.458 -38.175 1.00 91.19 169 LEU A C 1
ATOM 1360 O O . LEU A 1 169 ? 24.942 -4.175 -39.299 1.00 91.19 169 LEU A O 1
ATOM 1364 N N . ARG A 1 170 ? 25.034 -5.481 -37.473 1.00 92.19 170 ARG A N 1
ATOM 1365 C CA . ARG A 1 170 ? 26.070 -6.383 -37.984 1.00 92.19 170 ARG A CA 1
ATOM 1366 C C . ARG A 1 170 ? 25.584 -7.140 -39.216 1.00 92.19 170 ARG A C 1
ATOM 1368 O O . ARG A 1 170 ? 26.298 -7.162 -40.215 1.00 92.19 170 ARG A O 1
ATOM 1375 N N . GLU A 1 171 ? 24.398 -7.738 -39.148 1.00 93.38 171 GLU A N 1
ATOM 1376 C CA . GLU A 1 171 ? 23.787 -8.449 -40.273 1.00 93.38 171 GLU A CA 1
ATOM 1377 C C . GLU A 1 171 ? 23.593 -7.508 -41.469 1.00 93.38 171 GLU A C 1
ATOM 1379 O O . GLU A 1 171 ? 23.976 -7.833 -42.595 1.00 93.38 171 GLU A O 1
ATOM 1384 N N . TRP A 1 172 ? 23.095 -6.292 -41.219 1.00 91.12 172 TRP A N 1
ATOM 1385 C CA . TRP A 1 172 ? 22.948 -5.283 -42.260 1.00 91.12 172 TRP A CA 1
ATOM 1386 C C . TRP A 1 172 ? 24.294 -4.935 -42.903 1.00 91.12 172 TRP A C 1
ATOM 1388 O O . TRP A 1 172 ? 24.394 -5.027 -44.124 1.00 91.12 172 TRP A O 1
ATOM 1398 N N . ILE A 1 173 ? 25.335 -4.624 -42.117 1.00 90.62 173 ILE A N 1
ATOM 1399 C CA . ILE A 1 173 ? 26.682 -4.306 -42.627 1.00 90.62 173 ILE A CA 1
ATOM 1400 C C . ILE A 1 173 ? 27.229 -5.451 -43.487 1.00 90.62 173 ILE A C 1
ATOM 1402 O O . ILE A 1 173 ? 27.730 -5.200 -44.578 1.00 90.62 173 ILE A O 1
ATOM 1406 N N . GLN A 1 174 ? 27.098 -6.701 -43.030 1.00 92.19 174 GLN A N 1
ATOM 1407 C CA . GLN A 1 174 ? 27.578 -7.883 -43.758 1.00 92.19 174 GLN A CA 1
ATOM 1408 C C . GLN A 1 174 ? 26.849 -8.109 -45.088 1.00 92.19 174 GLN A C 1
ATOM 1410 O O . GLN A 1 174 ? 27.428 -8.668 -46.016 1.00 92.19 174 GLN A O 1
ATOM 1415 N N . SER A 1 175 ? 25.593 -7.672 -45.189 1.00 90.69 175 SER A N 1
ATOM 1416 C CA . SER A 1 175 ? 24.807 -7.765 -46.423 1.00 90.69 175 SER A CA 1
ATOM 1417 C C . SER A 1 175 ? 25.100 -6.652 -47.439 1.00 90.69 175 SER A C 1
ATOM 1419 O O . SER A 1 175 ? 24.648 -6.747 -48.582 1.00 90.69 175 SER A O 1
ATOM 1421 N N . GLN A 1 176 ? 25.819 -5.590 -47.053 1.00 87.19 176 GLN A N 1
ATOM 1422 C CA . GLN A 1 176 ? 26.112 -4.471 -47.949 1.00 87.19 176 GLN A CA 1
ATOM 1423 C C . GLN A 1 176 ? 27.409 -4.690 -48.746 1.00 87.19 176 GLN A C 1
ATOM 1425 O O . GLN A 1 176 ? 28.378 -5.243 -48.227 1.00 87.19 176 GLN A O 1
ATOM 1430 N N . PRO A 1 177 ? 27.490 -4.185 -49.992 1.00 88.44 177 PRO A N 1
ATOM 1431 C CA . PRO A 1 177 ? 28.757 -4.074 -50.709 1.00 88.44 177 PRO A CA 1
ATOM 1432 C C . PRO A 1 177 ? 29.790 -3.249 -49.926 1.00 88.44 177 PRO A C 1
ATOM 1434 O O . PRO A 1 177 ? 29.458 -2.200 -49.374 1.00 88.44 177 PRO A O 1
ATOM 1437 N N . GLN A 1 178 ? 31.064 -3.657 -49.958 1.00 85.56 178 GLN A N 1
ATOM 1438 C CA . GLN A 1 178 ? 32.144 -2.976 -49.225 1.00 85.56 178 GLN A CA 1
ATOM 1439 C C . GLN A 1 178 ? 32.252 -1.479 -49.567 1.00 85.56 178 GLN A C 1
ATOM 1441 O O . GLN A 1 178 ? 32.498 -0.654 -48.694 1.00 85.56 178 GLN A O 1
ATOM 1446 N N . THR A 1 179 ? 31.990 -1.106 -50.822 1.00 82.62 179 THR A N 1
ATOM 1447 C CA . THR A 1 179 ? 32.008 0.293 -51.277 1.00 82.62 179 THR A CA 1
ATOM 1448 C C . THR A 1 179 ? 30.990 1.179 -50.557 1.00 82.62 179 THR A C 1
ATOM 1450 O O . THR A 1 179 ? 31.275 2.352 -50.325 1.00 82.62 179 THR A O 1
ATOM 1453 N N . VAL A 1 180 ? 29.825 0.635 -50.180 1.00 83.31 180 VAL A N 1
ATOM 1454 C CA . VAL A 1 180 ? 28.809 1.338 -49.377 1.00 83.31 180 VAL A CA 1
ATOM 1455 C C . VAL A 1 180 ? 29.352 1.619 -47.987 1.00 83.31 180 VAL A C 1
ATOM 1457 O O . VAL A 1 180 ? 29.247 2.740 -47.496 1.00 83.31 180 VAL A O 1
ATOM 1460 N N . ILE A 1 181 ? 29.926 0.592 -47.361 1.00 88.31 181 ILE A N 1
ATOM 1461 C CA . ILE A 1 181 ? 30.437 0.675 -45.995 1.00 88.31 181 ILE A CA 1
ATOM 1462 C C . ILE A 1 181 ? 31.583 1.678 -45.921 1.00 88.31 181 ILE A C 1
ATOM 1464 O O . ILE A 1 181 ? 31.556 2.553 -45.059 1.00 88.31 181 ILE A O 1
ATOM 1468 N N . ASP A 1 182 ? 32.521 1.625 -46.868 1.00 84.12 182 ASP A N 1
ATOM 1469 C CA . ASP A 1 182 ? 33.618 2.588 -46.963 1.00 84.12 182 ASP A CA 1
ATOM 1470 C C . ASP A 1 182 ? 33.095 4.024 -47.111 1.00 84.12 182 ASP A C 1
ATOM 1472 O O . ASP A 1 182 ? 33.567 4.929 -46.427 1.00 84.12 182 ASP A O 1
ATOM 1476 N N . ALA A 1 183 ? 32.109 4.245 -47.988 1.00 82.31 183 ALA A N 1
ATOM 1477 C CA . ALA A 1 183 ? 31.545 5.572 -48.220 1.00 82.31 183 ALA A CA 1
ATOM 1478 C C . ALA A 1 183 ? 30.836 6.121 -46.972 1.00 82.31 183 ALA A C 1
ATOM 1480 O O . ALA A 1 183 ? 31.063 7.268 -46.590 1.00 82.31 183 ALA A O 1
ATOM 1481 N N . LEU A 1 184 ? 30.020 5.300 -46.304 1.00 85.50 184 LEU A N 1
ATOM 1482 C CA . LEU A 1 184 ? 29.347 5.681 -45.060 1.00 85.50 184 LEU A CA 1
ATOM 1483 C C . LEU A 1 184 ? 30.342 5.927 -43.926 1.00 85.50 184 LEU A C 1
ATOM 1485 O O . LEU A 1 184 ? 30.141 6.839 -43.127 1.00 85.50 184 LEU A O 1
ATOM 1489 N N . TYR A 1 185 ? 31.414 5.138 -43.854 1.00 85.94 185 TYR A N 1
ATOM 1490 C CA . TYR A 1 185 ? 32.470 5.320 -42.866 1.00 85.94 185 TYR A CA 1
ATOM 1491 C C . TYR A 1 185 ? 33.217 6.642 -43.084 1.00 85.94 185 TYR A C 1
ATOM 1493 O O . TYR A 1 185 ? 33.334 7.433 -42.151 1.00 85.94 185 TYR A O 1
ATOM 1501 N N . LEU A 1 186 ? 33.645 6.926 -44.319 1.00 82.19 186 LEU A N 1
ATOM 1502 C CA . LEU A 1 186 ? 34.333 8.172 -44.677 1.00 82.19 186 LEU A CA 1
ATOM 1503 C C . LEU A 1 186 ? 33.455 9.413 -44.465 1.00 82.19 186 LEU A C 1
ATOM 1505 O O . LEU A 1 186 ? 33.956 10.450 -44.041 1.00 82.19 186 LEU A O 1
ATOM 1509 N N . ALA A 1 187 ? 32.149 9.304 -44.719 1.00 84.25 187 ALA A N 1
ATOM 1510 C CA . ALA A 1 187 ? 31.191 10.376 -44.459 1.00 84.25 187 ALA A CA 1
ATOM 1511 C C . ALA A 1 187 ? 30.844 10.541 -42.965 1.00 84.25 187 ALA A C 1
ATOM 1513 O O . ALA A 1 187 ? 30.148 11.486 -42.603 1.00 84.25 187 ALA A O 1
ATOM 1514 N N . GLY A 1 188 ? 31.283 9.627 -42.088 1.00 85.88 188 GLY A N 1
ATOM 1515 C CA . GLY A 1 188 ? 30.883 9.613 -40.677 1.00 85.88 188 GLY A CA 1
ATOM 1516 C C . GLY A 1 188 ? 29.404 9.257 -40.458 1.00 85.88 188 GLY A C 1
ATOM 1517 O O . GLY A 1 188 ? 28.839 9.538 -39.396 1.00 85.88 188 GLY A O 1
ATOM 1518 N N . GLU A 1 189 ? 28.757 8.643 -41.451 1.00 86.81 189 GLU A N 1
ATOM 1519 C CA . GLU A 1 189 ? 27.346 8.243 -41.417 1.00 86.81 189 GLU A CA 1
ATOM 1520 C C . GLU A 1 189 ? 27.130 6.783 -41.014 1.00 86.81 189 GLU A C 1
ATOM 1522 O O . GLU A 1 189 ? 26.011 6.390 -40.682 1.00 86.81 189 GLU A O 1
ATOM 1527 N N . LEU A 1 190 ? 28.197 5.984 -40.942 1.00 88.44 190 LEU A N 1
ATOM 1528 C CA . LEU A 1 190 ? 28.143 4.665 -40.319 1.00 88.44 190 LEU A CA 1
ATOM 1529 C C . LEU A 1 190 ? 28.103 4.812 -38.790 1.00 88.44 190 LEU A C 1
ATOM 1531 O O . LEU A 1 190 ? 29.134 4.885 -38.120 1.00 88.44 190 LEU A O 1
ATOM 1535 N N . LYS A 1 191 ? 26.894 4.906 -38.235 1.00 89.69 191 LYS A N 1
ATOM 1536 C CA . LYS A 1 191 ? 26.690 5.136 -36.801 1.00 89.69 191 LYS A CA 1
ATOM 1537 C C . LYS A 1 191 ? 26.932 3.876 -35.962 1.00 89.69 191 LYS A C 1
ATOM 1539 O O . LYS A 1 191 ? 26.711 2.751 -36.406 1.00 89.69 191 LYS A O 1
ATOM 1544 N N . SER A 1 192 ? 27.352 4.080 -34.714 1.00 90.00 192 SER A N 1
ATOM 1545 C CA . SER A 1 192 ? 27.514 3.012 -33.722 1.00 90.00 192 SER A CA 1
ATOM 1546 C C . SER A 1 192 ? 26.171 2.550 -33.151 1.00 90.00 192 SER A C 1
ATOM 1548 O O . SER A 1 192 ? 25.171 3.263 -33.229 1.00 90.00 192 SER A O 1
ATOM 1550 N N . VAL A 1 193 ? 26.171 1.391 -32.483 1.00 89.25 193 VAL A N 1
ATOM 1551 C CA . VAL A 1 193 ? 25.010 0.850 -31.748 1.00 89.25 193 VAL A CA 1
ATOM 1552 C C . VAL A 1 193 ? 24.380 1.901 -30.826 1.00 89.25 193 VAL A C 1
ATOM 1554 O O . VAL A 1 193 ? 23.163 2.071 -30.836 1.00 89.25 193 VAL A O 1
ATOM 1557 N N . ASP A 1 194 ? 25.200 2.654 -30.084 1.00 89.25 194 ASP A N 1
ATOM 1558 C CA . ASP A 1 194 ? 24.755 3.709 -29.160 1.00 89.25 194 ASP A CA 1
ATOM 1559 C C . ASP A 1 194 ? 23.875 4.773 -29.821 1.00 89.25 194 ASP A C 1
ATOM 1561 O O . ASP A 1 194 ? 22.964 5.305 -29.189 1.00 89.25 194 ASP A O 1
ATOM 1565 N N . SER A 1 195 ? 24.107 5.047 -31.105 1.00 90.31 195 SER A N 1
ATOM 1566 C CA . SER A 1 195 ? 23.359 6.064 -31.849 1.00 90.31 195 SER A CA 1
ATOM 1567 C C . SER A 1 195 ? 21.899 5.666 -32.080 1.00 90.31 195 SER A C 1
ATOM 1569 O O . SER A 1 195 ? 21.053 6.533 -32.284 1.00 90.31 195 SER A O 1
ATOM 1571 N N . PHE A 1 196 ? 21.590 4.367 -32.026 1.00 88.44 196 PHE A N 1
ATOM 1572 C CA . PHE A 1 196 ? 20.250 3.832 -32.270 1.00 88.44 196 PHE A CA 1
ATOM 1573 C C . PHE A 1 196 ? 19.496 3.473 -30.985 1.00 88.44 196 PHE A C 1
ATOM 1575 O O . PHE A 1 196 ? 18.271 3.373 -31.023 1.00 88.44 196 PHE A O 1
ATOM 1582 N N . VAL A 1 197 ? 20.188 3.314 -29.846 1.00 86.94 197 VAL A N 1
ATOM 1583 C CA . VAL A 1 197 ? 19.577 2.872 -28.575 1.00 86.94 197 VAL A CA 1
ATOM 1584 C C . VAL A 1 197 ? 18.402 3.760 -28.191 1.00 86.94 197 VAL A C 1
ATOM 1586 O O . VAL A 1 197 ? 17.301 3.257 -27.988 1.00 86.94 197 VAL A O 1
ATOM 1589 N N . LYS A 1 198 ? 18.609 5.080 -28.160 1.00 85.88 198 LYS A N 1
ATOM 1590 C CA . LYS A 1 198 ? 17.563 6.026 -27.760 1.00 85.88 198 LYS A CA 1
ATOM 1591 C C . LYS A 1 198 ? 16.336 5.949 -28.672 1.00 85.88 198 LYS A C 1
ATOM 1593 O O . LYS A 1 198 ? 15.219 5.914 -28.179 1.00 85.88 198 LYS A O 1
ATOM 1598 N N . LEU A 1 199 ? 16.543 5.873 -29.989 1.00 85.38 199 LEU A N 1
ATOM 1599 C CA . LEU A 1 199 ? 15.451 5.779 -30.961 1.00 85.38 199 LEU A CA 1
ATOM 1600 C C . LEU A 1 199 ? 14.607 4.518 -30.739 1.00 85.38 199 LEU A C 1
ATOM 1602 O O . LEU A 1 199 ? 13.378 4.581 -30.779 1.00 85.38 199 LEU A O 1
ATOM 1606 N N . VAL A 1 200 ? 15.261 3.377 -30.514 1.00 83.94 200 VAL A N 1
ATOM 1607 C CA . VAL A 1 200 ? 14.578 2.103 -30.270 1.00 83.94 200 VAL A CA 1
ATOM 1608 C C . VAL A 1 200 ? 13.854 2.127 -28.924 1.00 83.94 200 VAL A C 1
ATOM 1610 O O . VAL A 1 200 ? 12.681 1.769 -28.879 1.00 83.94 200 VAL A O 1
ATOM 1613 N N . GLU A 1 201 ? 14.498 2.603 -27.853 1.00 81.94 201 GLU A N 1
ATOM 1614 C CA . GLU A 1 201 ? 13.871 2.754 -26.530 1.00 81.94 201 GLU A CA 1
ATOM 1615 C C . GLU A 1 201 ? 12.632 3.662 -26.589 1.00 81.94 201 GLU A C 1
ATOM 1617 O O . GLU A 1 201 ? 11.571 3.290 -26.088 1.00 81.94 201 GLU A O 1
ATOM 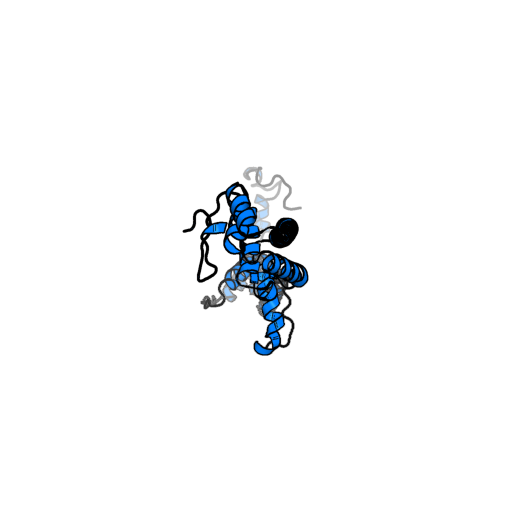1622 N N . ASP A 1 202 ? 12.736 4.815 -27.257 1.00 83.25 202 ASP A N 1
ATOM 1623 C CA . ASP A 1 202 ? 11.622 5.748 -27.434 1.00 83.25 202 ASP A CA 1
ATOM 1624 C C . ASP A 1 202 ? 10.480 5.096 -28.226 1.00 83.25 202 ASP A C 1
ATOM 1626 O O . ASP A 1 202 ? 9.311 5.255 -27.880 1.00 83.25 202 ASP A O 1
ATOM 1630 N N . SER A 1 203 ? 10.812 4.313 -29.254 1.00 80.81 203 SER A N 1
ATOM 1631 C CA . SER A 1 203 ? 9.827 3.625 -30.093 1.00 80.81 203 SER A CA 1
ATOM 1632 C C . SER A 1 203 ? 9.104 2.493 -29.358 1.00 80.81 203 SER A C 1
ATOM 1634 O O . SER A 1 203 ? 7.911 2.295 -29.576 1.00 80.81 203 SER A O 1
ATOM 1636 N N . LEU A 1 204 ? 9.786 1.772 -28.460 1.00 76.94 204 LEU A N 1
ATOM 1637 C CA . LEU A 1 204 ? 9.186 0.704 -27.648 1.00 76.94 204 LEU A CA 1
ATOM 1638 C C . LEU A 1 204 ? 8.110 1.224 -26.681 1.00 76.94 204 LEU A C 1
ATOM 1640 O O . LEU A 1 204 ? 7.209 0.470 -26.313 1.00 76.94 204 LEU A O 1
ATOM 1644 N N . ASN A 1 205 ? 8.144 2.513 -26.323 1.00 77.50 205 ASN A N 1
ATOM 1645 C CA . ASN A 1 205 ? 7.072 3.148 -25.548 1.00 77.50 205 ASN A CA 1
ATOM 1646 C C . ASN A 1 205 ? 5.756 3.279 -26.340 1.00 77.50 205 ASN A C 1
ATOM 1648 O O . ASN A 1 205 ? 4.699 3.479 -25.743 1.00 77.50 205 ASN A O 1
ATOM 1652 N N . PHE A 1 206 ? 5.796 3.143 -27.669 1.00 79.50 206 PHE A N 1
ATOM 1653 C CA . PHE A 1 206 ? 4.637 3.234 -28.555 1.00 79.50 206 PHE A CA 1
ATOM 1654 C C . PHE A 1 206 ? 4.347 1.879 -29.212 1.00 79.50 206 PHE A C 1
ATOM 1656 O O . PHE A 1 206 ? 4.501 1.704 -30.419 1.00 79.50 206 PHE A O 1
ATOM 1663 N N . SER A 1 207 ? 3.883 0.913 -28.417 1.00 63.12 207 SER A N 1
ATOM 1664 C CA . SER A 1 207 ? 3.626 -0.471 -28.857 1.00 63.12 207 SER A CA 1
ATOM 1665 C C . SER A 1 207 ? 2.642 -0.619 -30.030 1.00 63.12 207 SER A C 1
ATOM 1667 O O . SER A 1 207 ? 2.629 -1.659 -30.685 1.00 63.12 207 SER A O 1
ATOM 1669 N N . SER A 1 208 ? 1.837 0.406 -30.322 1.00 72.50 208 SER A N 1
ATOM 1670 C CA . SER A 1 208 ? 0.869 0.440 -31.427 1.00 72.50 208 SER A CA 1
ATOM 1671 C C . SER A 1 208 ? 1.278 1.341 -32.601 1.00 72.50 208 SER A C 1
ATOM 1673 O O . SER A 1 208 ? 0.454 1.611 -33.474 1.00 72.50 208 SER A O 1
ATOM 1675 N N . ALA A 1 209 ? 2.503 1.875 -32.625 1.00 70.75 209 ALA A N 1
ATOM 1676 C CA . ALA A 1 209 ? 2.943 2.747 -33.709 1.00 70.75 209 ALA A CA 1
ATOM 1677 C C . ALA A 1 209 ? 3.199 1.953 -35.001 1.00 70.75 209 ALA A C 1
ATOM 1679 O O . ALA A 1 209 ? 3.947 0.977 -35.022 1.00 70.75 209 ALA A O 1
ATOM 1680 N N . HIS A 1 210 ? 2.616 2.407 -36.112 1.00 72.62 210 HIS A N 1
ATOM 1681 C CA . HIS A 1 210 ? 2.947 1.899 -37.440 1.00 72.62 210 HIS A CA 1
ATOM 1682 C C . HIS A 1 210 ? 4.147 2.665 -37.996 1.00 72.62 210 HIS A C 1
ATOM 1684 O O . HIS A 1 210 ? 4.043 3.850 -38.320 1.00 72.62 210 HIS A O 1
ATOM 1690 N N . PHE A 1 211 ? 5.290 1.992 -38.123 1.00 74.38 211 PHE A N 1
ATOM 1691 C CA . PHE A 1 211 ? 6.476 2.602 -38.715 1.00 74.38 211 PHE A CA 1
ATOM 1692 C C . PHE A 1 211 ? 6.254 2.863 -40.204 1.00 74.38 211 PHE A C 1
ATOM 1694 O O . PHE A 1 211 ? 6.042 1.942 -40.994 1.00 74.38 211 PHE A O 1
ATOM 1701 N N . LYS A 1 212 ? 6.352 4.132 -40.602 1.00 78.62 212 LYS A N 1
ATOM 1702 C CA . LYS A 1 212 ? 6.471 4.499 -42.010 1.00 78.62 212 LYS A CA 1
ATOM 1703 C C . LYS A 1 212 ? 7.927 4.310 -42.420 1.00 78.62 212 LYS A C 1
ATOM 1705 O O . LYS A 1 212 ? 8.781 5.117 -42.061 1.00 78.62 212 LYS A O 1
ATOM 1710 N N . LEU A 1 213 ? 8.207 3.230 -43.142 1.00 76.06 213 LEU A N 1
ATOM 1711 C CA . LEU A 1 213 ? 9.546 2.976 -43.661 1.00 76.06 213 LEU A CA 1
ATOM 1712 C C . LEU A 1 213 ? 9.922 4.078 -44.667 1.00 76.06 213 LEU A C 1
ATOM 1714 O O . LEU A 1 213 ? 9.110 4.385 -45.546 1.00 76.06 213 LEU A O 1
ATOM 1718 N N . PRO A 1 214 ? 11.113 4.691 -44.548 1.00 77.81 214 PRO A N 1
ATOM 1719 C CA . PRO A 1 214 ? 11.593 5.615 -45.563 1.00 77.81 214 PRO A CA 1
ATOM 1720 C C . PRO A 1 214 ? 11.842 4.862 -46.874 1.00 77.81 214 PRO A C 1
ATOM 1722 O O . PRO A 1 214 ? 12.212 3.684 -46.871 1.00 77.81 214 PRO A O 1
ATOM 1725 N N . GLU A 1 215 ? 11.657 5.546 -48.001 1.00 82.19 215 GLU A N 1
ATOM 1726 C CA . GLU A 1 215 ? 12.091 5.011 -49.289 1.00 82.19 215 GLU A CA 1
ATOM 1727 C C . GLU A 1 215 ? 13.611 4.835 -49.268 1.00 82.19 215 GLU A C 1
ATOM 1729 O O . GLU A 1 215 ? 14.353 5.733 -48.862 1.00 82.19 215 GLU A O 1
ATOM 1734 N N . LYS A 1 216 ? 14.082 3.649 -49.665 1.00 75.06 216 LYS A N 1
ATOM 1735 C CA . LYS A 1 216 ? 15.517 3.367 -49.702 1.00 75.06 216 LYS A CA 1
ATOM 1736 C C . LYS A 1 216 ? 16.151 4.218 -50.808 1.00 75.06 216 LYS A C 1
ATOM 1738 O O . LYS A 1 216 ? 15.712 4.111 -51.955 1.00 75.06 216 LYS A O 1
ATOM 1743 N N . PRO A 1 217 ? 17.176 5.033 -50.507 1.00 72.50 217 PRO A N 1
ATOM 1744 C CA . PRO A 1 217 ? 17.841 5.815 -51.535 1.00 72.50 217 PRO A CA 1
ATOM 1745 C C . P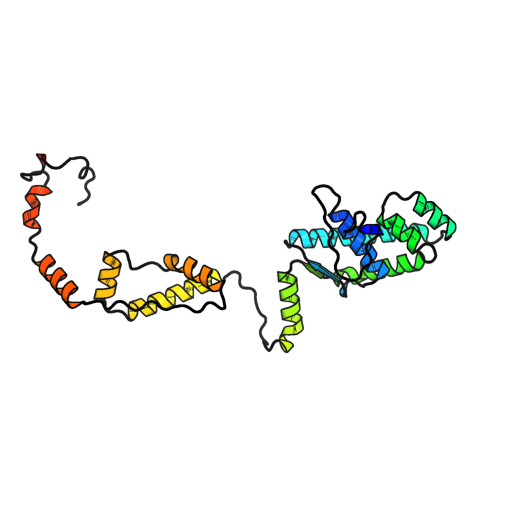RO A 1 217 ? 18.517 4.880 -52.542 1.00 72.50 217 PRO A C 1
ATOM 1747 O O . PRO A 1 217 ? 19.120 3.872 -52.171 1.00 72.50 217 PRO A O 1
ATOM 1750 N N . THR A 1 218 ? 18.427 5.221 -53.827 1.00 71.12 218 THR A N 1
ATOM 1751 C CA . THR A 1 218 ? 19.179 4.518 -54.872 1.00 71.12 218 THR A CA 1
ATOM 1752 C C . THR A 1 218 ? 20.578 5.120 -54.930 1.00 71.12 218 THR A C 1
ATOM 1754 O O . THR A 1 218 ? 20.736 6.272 -55.327 1.00 71.12 218 THR A O 1
ATOM 1757 N N . ILE A 1 219 ? 21.592 4.366 -54.505 1.00 67.25 219 ILE A N 1
ATOM 1758 C CA . ILE A 1 219 ? 22.988 4.819 -54.536 1.00 67.25 219 ILE A CA 1
ATOM 1759 C C . ILE A 1 219 ? 23.624 4.359 -55.854 1.00 67.25 219 ILE A C 1
ATOM 1761 O O . ILE A 1 219 ? 23.656 3.166 -56.150 1.00 67.25 219 ILE A O 1
ATOM 1765 N N . GLN A 1 220 ? 24.131 5.304 -56.651 1.00 71.69 220 GLN A N 1
ATOM 1766 C CA . GLN A 1 220 ? 24.841 5.020 -57.902 1.00 71.69 220 GLN A CA 1
ATOM 1767 C C . GLN A 1 220 ? 26.343 4.849 -57.634 1.00 71.69 220 GLN A C 1
ATOM 1769 O O . GLN A 1 220 ? 27.085 5.820 -57.500 1.00 71.69 220 GLN A O 1
ATOM 1774 N N . PHE A 1 221 ? 26.806 3.601 -57.552 1.00 69.06 221 PHE A N 1
ATOM 1775 C CA . PHE A 1 221 ? 28.196 3.283 -57.194 1.00 69.06 221 PHE A CA 1
ATOM 1776 C C . PHE A 1 221 ? 29.223 3.570 -58.294 1.00 69.06 221 PHE A C 1
ATOM 1778 O O . PHE A 1 221 ? 30.401 3.745 -57.988 1.00 69.06 221 PHE A O 1
ATOM 1785 N N . GLU A 1 222 ? 28.794 3.649 -59.554 1.00 71.19 222 GLU A N 1
ATOM 1786 C CA . GLU A 1 222 ? 29.680 3.907 -60.697 1.00 71.19 222 GLU A CA 1
ATOM 1787 C C . GLU A 1 222 ? 30.364 5.277 -60.595 1.00 71.19 222 GLU A C 1
ATOM 1789 O O . GLU A 1 222 ? 31.571 5.383 -60.799 1.00 71.19 222 GLU A O 1
ATOM 1794 N N . GLN A 1 223 ? 29.623 6.310 -60.183 1.00 69.00 223 GLN A N 1
ATOM 1795 C CA . GLN A 1 223 ? 30.165 7.660 -59.992 1.00 69.00 223 GLN A CA 1
ATOM 1796 C C . GLN A 1 223 ? 31.195 7.703 -58.855 1.00 69.00 223 GLN A C 1
ATOM 1798 O O . GLN A 1 223 ? 32.228 8.359 -58.961 1.00 69.00 223 GLN A O 1
ATOM 1803 N N . LEU A 1 224 ? 30.945 6.960 -57.775 1.00 68.50 224 LEU A N 1
ATOM 1804 C CA . LEU A 1 224 ? 31.843 6.873 -56.621 1.00 68.50 224 LEU A CA 1
ATOM 1805 C C . LEU A 1 224 ? 33.155 6.156 -56.976 1.00 68.50 224 LEU A C 1
ATOM 1807 O O . LEU A 1 224 ? 34.226 6.564 -56.527 1.00 68.50 224 LEU A O 1
ATOM 1811 N N . ALA A 1 225 ? 33.085 5.121 -57.818 1.00 71.31 225 ALA A N 1
ATOM 1812 C CA . ALA A 1 225 ? 34.263 4.435 -58.343 1.00 71.31 225 ALA A CA 1
ATOM 1813 C C . ALA A 1 225 ? 35.094 5.346 -59.265 1.00 71.31 225 ALA A C 1
ATOM 1815 O O . ALA A 1 225 ? 36.313 5.409 -59.114 1.00 71.31 225 ALA A O 1
ATOM 1816 N N . GLN A 1 226 ? 34.441 6.104 -60.153 1.00 72.94 226 GLN A N 1
ATOM 1817 C CA . GLN A 1 226 ? 35.105 7.081 -61.025 1.00 72.94 226 GLN A CA 1
ATOM 1818 C C . GLN A 1 226 ? 35.808 8.184 -60.225 1.00 72.94 226 GLN A C 1
ATOM 1820 O O . GLN A 1 226 ? 36.954 8.512 -60.517 1.00 72.94 226 GLN A O 1
ATOM 1825 N N . LEU A 1 227 ? 35.167 8.716 -59.178 1.00 70.38 227 LEU A N 1
ATOM 1826 C CA . LEU A 1 227 ? 35.784 9.714 -58.296 1.00 70.38 227 LEU A CA 1
ATOM 1827 C C . LEU A 1 227 ? 36.991 9.153 -57.535 1.00 70.38 227 LEU A C 1
ATOM 1829 O O . LEU A 1 227 ? 37.998 9.846 -57.418 1.00 70.38 227 LEU A O 1
ATOM 1833 N N . LYS A 1 228 ? 36.927 7.901 -57.053 1.00 72.25 228 LYS A N 1
ATOM 1834 C CA . LYS A 1 228 ? 38.089 7.230 -56.440 1.00 72.25 228 LYS A CA 1
ATOM 1835 C C . LYS A 1 228 ? 39.250 7.096 -57.429 1.00 72.25 228 LYS A C 1
ATOM 1837 O O . LYS A 1 228 ? 40.390 7.325 -57.040 1.00 72.25 228 LYS A O 1
ATOM 1842 N N . GLN A 1 229 ? 38.970 6.743 -58.684 1.00 76.00 229 GLN A N 1
ATOM 1843 C CA . GLN A 1 229 ? 39.998 6.620 -59.719 1.00 76.00 229 GLN A CA 1
ATOM 1844 C C . GLN A 1 229 ? 40.626 7.979 -60.047 1.00 76.00 229 GLN A C 1
ATOM 1846 O O . GLN A 1 229 ? 41.845 8.103 -60.042 1.00 76.00 229 GLN A O 1
ATOM 1851 N N . LEU A 1 230 ? 39.803 9.013 -60.227 1.00 77.06 230 LEU A N 1
ATOM 1852 C CA . LEU A 1 230 ? 40.282 10.363 -60.511 1.00 77.06 230 LEU A CA 1
ATOM 1853 C C . LEU A 1 230 ? 41.105 10.928 -59.345 1.00 77.06 230 LEU A C 1
ATOM 1855 O O . LEU A 1 230 ? 42.131 11.554 -59.570 1.00 77.06 230 LEU A O 1
ATOM 1859 N N . ALA A 1 231 ? 40.707 10.649 -58.099 1.00 74.38 231 ALA A N 1
ATOM 1860 C CA . ALA A 1 231 ? 41.478 11.021 -56.914 1.00 74.38 231 ALA A CA 1
ATOM 1861 C C . ALA A 1 231 ? 42.828 10.287 -56.819 1.00 74.38 231 ALA A C 1
ATOM 1863 O O . ALA A 1 231 ? 43.793 10.872 -56.338 1.00 74.38 231 ALA A O 1
ATOM 1864 N N . ALA A 1 232 ? 42.914 9.036 -57.282 1.00 76.06 232 ALA A N 1
ATOM 1865 C CA . ALA A 1 232 ? 44.171 8.285 -57.324 1.00 76.06 232 ALA A CA 1
ATOM 1866 C C . ALA A 1 232 ? 45.153 8.812 -58.387 1.00 76.06 232 ALA A C 1
ATOM 1868 O O . ALA A 1 232 ? 46.354 8.586 -58.270 1.00 76.06 232 ALA A O 1
ATOM 1869 N N . GLU A 1 233 ? 44.652 9.513 -59.407 1.00 81.31 233 GLU A N 1
ATOM 1870 C CA . GLU A 1 233 ? 45.452 10.154 -60.459 1.00 81.31 233 GLU A CA 1
ATOM 1871 C C . GLU A 1 233 ? 45.928 11.568 -60.075 1.00 81.31 233 GLU A C 1
ATOM 1873 O O . GLU A 1 233 ? 46.752 12.151 -60.781 1.00 81.31 233 GLU A O 1
ATOM 1878 N N . ILE A 1 234 ? 45.441 12.130 -58.960 1.00 80.12 234 ILE A N 1
ATOM 1879 C CA . ILE A 1 234 ? 45.914 13.423 -58.456 1.00 80.12 234 ILE A CA 1
ATOM 1880 C C . ILE A 1 234 ? 47.323 13.239 -57.895 1.00 80.12 234 ILE A C 1
ATOM 1882 O O . ILE A 1 234 ? 47.524 12.588 -56.870 1.00 80.12 234 ILE A O 1
ATOM 1886 N N . ASP A 1 235 ? 48.294 13.873 -58.545 1.00 79.62 235 ASP A N 1
ATOM 1887 C CA . ASP A 1 235 ? 49.655 13.952 -58.038 1.00 79.62 235 ASP A CA 1
ATOM 1888 C C . ASP A 1 235 ? 49.719 14.910 -56.841 1.00 79.62 235 ASP A C 1
ATOM 1890 O O . ASP A 1 235 ? 49.722 16.136 -56.978 1.00 79.62 235 ASP A O 1
ATOM 1894 N N . ILE A 1 236 ? 49.753 14.330 -55.644 1.00 74.44 236 ILE A N 1
ATOM 1895 C CA . ILE A 1 236 ? 49.822 15.070 -54.381 1.00 74.44 236 ILE A CA 1
ATOM 1896 C C . ILE A 1 236 ? 51.160 15.820 -54.260 1.00 74.44 236 ILE A C 1
ATOM 1898 O O . ILE A 1 236 ? 51.218 16.819 -53.544 1.00 74.44 236 ILE A O 1
ATOM 1902 N N . SER A 1 237 ? 52.206 15.430 -55.005 1.00 73.81 237 SER A N 1
ATOM 1903 C CA . SER A 1 237 ? 53.493 16.141 -54.986 1.00 73.81 237 SER A CA 1
ATOM 1904 C C . SER A 1 237 ? 53.381 17.584 -55.499 1.00 73.81 237 SER A C 1
ATOM 1906 O O . SER A 1 237 ? 54.119 18.462 -55.064 1.00 73.81 237 SER A O 1
ATOM 1908 N N . LEU A 1 238 ? 52.371 17.893 -56.323 1.00 74.69 238 LEU A N 1
ATOM 1909 C CA . LEU A 1 238 ? 52.075 19.263 -56.763 1.00 74.69 238 LEU A CA 1
ATOM 1910 C C . LEU A 1 238 ? 51.662 20.193 -55.613 1.00 74.69 238 LEU A C 1
ATOM 1912 O O . LEU A 1 238 ? 51.698 21.416 -55.755 1.00 74.69 238 LEU A O 1
ATOM 1916 N N . LEU A 1 239 ? 51.257 19.627 -54.476 1.00 73.06 239 LEU A N 1
ATOM 1917 C CA . LEU A 1 239 ? 50.905 20.377 -53.279 1.00 73.06 239 LEU A CA 1
ATOM 1918 C C . LEU A 1 239 ? 52.120 20.592 -52.350 1.00 73.06 239 LEU A C 1
ATOM 1920 O O . LEU A 1 239 ? 52.023 21.424 -51.446 1.00 73.06 239 LEU A O 1
ATOM 1924 N N . GLU A 1 240 ? 53.268 19.937 -52.593 1.00 74.94 240 GLU A N 1
ATOM 1925 C CA . GLU A 1 240 ? 54.509 20.064 -51.797 1.00 74.94 240 GLU A CA 1
ATOM 1926 C C . GLU A 1 240 ? 54.942 21.512 -51.522 1.00 74.94 240 GLU A C 1
ATOM 1928 O O . GLU A 1 240 ? 55.250 21.820 -50.363 1.00 74.94 240 GLU A O 1
ATOM 1933 N N . PRO A 1 241 ? 54.895 22.447 -52.498 1.00 76.06 241 PRO A N 1
ATOM 1934 C CA . PRO A 1 241 ? 55.292 23.838 -52.270 1.00 76.06 241 PRO A CA 1
ATOM 1935 C C . PRO A 1 241 ? 54.457 24.574 -51.208 1.00 76.06 241 PRO A C 1
ATOM 1937 O O . PRO A 1 241 ? 54.875 25.632 -50.730 1.00 76.06 241 PRO A O 1
ATOM 1940 N N . TYR A 1 242 ? 53.282 24.043 -50.850 1.00 69.19 242 TYR A N 1
ATOM 1941 C CA . TYR A 1 242 ? 52.337 24.651 -49.911 1.00 69.19 242 TYR A CA 1
ATOM 1942 C C . TYR A 1 242 ? 52.425 24.101 -48.483 1.00 69.19 242 TYR A C 1
ATOM 1944 O O . TYR A 1 242 ? 51.968 24.784 -47.566 1.00 69.19 242 TYR A O 1
ATOM 1952 N N . TYR A 1 243 ? 52.985 22.905 -48.269 1.00 68.19 243 TYR A N 1
ATOM 1953 C CA . TYR A 1 243 ? 53.030 22.275 -46.940 1.00 68.19 243 TYR A CA 1
ATOM 1954 C C . TYR A 1 243 ? 54.433 21.914 -46.436 1.00 68.19 243 TYR A C 1
ATOM 1956 O O . TYR A 1 243 ? 54.579 21.634 -45.245 1.00 68.19 243 TYR A O 1
ATOM 1964 N N . LEU A 1 244 ? 55.467 21.940 -47.283 1.00 72.38 244 LEU A N 1
ATOM 1965 C CA . LEU A 1 244 ? 56.852 21.785 -46.834 1.00 72.38 244 LEU A CA 1
ATOM 1966 C C . LEU A 1 244 ? 57.339 23.039 -46.092 1.00 72.38 244 LEU A C 1
ATOM 1968 O O . LEU A 1 244 ? 57.025 24.167 -46.473 1.00 72.38 244 LEU A O 1
ATOM 1972 N N . LEU A 1 245 ? 58.135 22.838 -45.036 1.00 68.94 245 LEU A N 1
ATOM 1973 C CA . LEU A 1 245 ? 58.685 23.917 -44.196 1.00 68.94 245 LEU A CA 1
ATOM 1974 C C . LEU A 1 245 ? 59.609 24.871 -44.976 1.00 68.94 245 LEU A C 1
ATOM 1976 O O . LEU A 1 245 ? 59.788 26.025 -44.585 1.00 68.94 245 LEU A O 1
ATOM 1980 N N . ASP A 1 246 ? 60.189 24.385 -46.069 1.00 71.75 246 ASP A N 1
ATOM 1981 C CA . ASP A 1 246 ? 61.054 25.087 -47.016 1.00 71.75 246 ASP A CA 1
ATOM 1982 C C . ASP A 1 246 ? 60.381 25.343 -48.380 1.00 71.75 246 ASP A C 1
ATOM 1984 O O . ASP A 1 246 ? 61.025 25.852 -49.298 1.00 71.75 246 ASP A O 1
ATOM 1988 N N . GLY A 1 247 ? 59.080 25.056 -48.508 1.00 71.81 247 GLY A N 1
ATOM 1989 C CA . GLY A 1 247 ? 58.308 25.274 -49.732 1.00 71.81 247 GLY A CA 1
ATOM 1990 C C . GLY A 1 247 ? 58.110 26.756 -50.076 1.00 71.81 247 GLY A C 1
ATOM 1991 O O . GLY A 1 247 ? 58.016 27.618 -49.194 1.00 71.81 247 GLY A O 1
ATOM 1992 N N . GLU A 1 248 ? 57.999 27.068 -51.374 1.00 73.88 248 GLU A N 1
ATOM 1993 C CA . GLU A 1 248 ? 57.884 28.446 -51.891 1.00 73.88 248 GLU A CA 1
ATOM 1994 C C . GLU A 1 248 ? 56.731 29.246 -51.264 1.00 73.88 248 GLU A C 1
ATOM 1996 O O . GLU A 1 248 ? 56.842 30.462 -51.067 1.00 73.88 248 GLU A O 1
ATOM 2001 N N . HIS A 1 249 ? 55.633 28.581 -50.901 1.00 72.44 249 HIS A N 1
ATOM 2002 C CA . HIS A 1 249 ? 54.441 29.240 -50.377 1.00 72.44 249 HIS A CA 1
ATOM 2003 C C . HIS A 1 249 ? 54.343 29.224 -48.848 1.00 72.44 249 HIS A C 1
ATOM 2005 O O . HIS A 1 249 ? 53.474 29.908 -48.305 1.00 72.44 249 HIS A O 1
ATOM 2011 N N . TYR A 1 250 ? 55.265 28.567 -48.132 1.00 67.94 250 TYR A N 1
ATOM 2012 C CA . TYR A 1 250 ? 55.217 28.425 -46.669 1.00 67.94 250 TYR A CA 1
ATOM 2013 C C . TYR A 1 250 ? 55.121 29.773 -45.932 1.00 67.94 250 TYR A C 1
ATOM 2015 O O . TYR A 1 250 ? 54.352 29.928 -44.986 1.00 67.94 250 TYR A O 1
ATOM 2023 N N . LYS A 1 251 ? 55.822 30.808 -46.418 1.00 67.38 251 LYS A N 1
ATOM 2024 C CA . LYS A 1 251 ? 55.782 32.170 -45.840 1.00 67.38 251 LYS A CA 1
ATOM 2025 C C . LYS A 1 251 ? 54.403 32.842 -45.900 1.00 67.38 251 LYS A C 1
ATOM 2027 O O . LYS A 1 251 ? 54.175 33.804 -45.173 1.00 67.38 251 LYS A O 1
ATOM 2032 N N . HIS A 1 252 ? 53.517 32.374 -46.779 1.00 68.56 252 HIS A N 1
ATOM 2033 C CA . HIS A 1 252 ? 52.178 32.930 -47.000 1.00 68.56 252 HIS A CA 1
ATOM 2034 C C . HIS A 1 252 ? 51.100 32.120 -46.266 1.00 68.56 252 HIS A C 1
ATOM 2036 O O . HIS A 1 252 ? 49.941 32.531 -46.204 1.00 68.56 252 HIS A O 1
ATOM 2042 N N . VAL A 1 253 ? 51.480 30.981 -45.684 1.00 64.69 253 VAL A N 1
ATOM 2043 C CA . VAL A 1 253 ? 50.594 30.122 -44.910 1.00 64.69 253 VAL A CA 1
ATOM 2044 C C . VAL A 1 253 ? 50.500 30.666 -43.484 1.00 64.69 253 VAL A C 1
ATOM 2046 O O . VAL A 1 253 ? 51.501 30.916 -42.813 1.00 64.69 253 VAL A O 1
ATOM 2049 N N . ASN A 1 254 ? 49.275 30.878 -42.999 1.00 57.12 254 ASN A N 1
ATOM 2050 C CA . ASN A 1 254 ? 49.038 31.400 -41.657 1.00 57.12 254 ASN A CA 1
ATOM 2051 C C . ASN A 1 254 ? 49.530 30.388 -40.604 1.00 57.12 254 ASN A C 1
ATOM 2053 O O . ASN A 1 254 ? 48.892 29.366 -40.345 1.00 57.12 254 ASN A O 1
ATOM 2057 N N . GLY A 1 255 ? 50.675 30.690 -39.984 1.00 55.88 255 GLY A N 1
ATOM 2058 C CA . GLY A 1 255 ? 51.400 29.813 -39.061 1.00 55.88 255 GLY A CA 1
ATOM 2059 C C . GLY A 1 255 ? 50.677 29.454 -37.760 1.00 55.88 255 GLY A C 1
ATOM 2060 O O . GLY A 1 255 ? 51.304 28.895 -36.870 1.00 55.88 255 GLY A O 1
ATOM 2061 N N . THR A 1 256 ? 49.392 29.774 -37.597 1.00 58.53 256 THR A N 1
ATOM 2062 C CA . THR A 1 256 ? 48.563 29.267 -36.491 1.00 58.53 256 THR A CA 1
ATOM 2063 C C . THR A 1 256 ? 47.938 27.901 -36.783 1.00 58.53 256 THR A C 1
ATOM 2065 O O . THR A 1 256 ? 47.679 27.167 -35.835 1.00 58.53 256 THR A O 1
ATOM 2068 N N . ILE A 1 257 ? 47.762 27.515 -38.054 1.00 54.44 257 ILE A N 1
ATOM 2069 C CA . ILE A 1 257 ? 47.081 26.261 -38.437 1.00 54.44 257 ILE A CA 1
ATOM 2070 C C . ILE A 1 257 ? 48.031 25.045 -38.399 1.00 54.44 257 ILE A C 1
ATOM 2072 O O . ILE A 1 257 ? 47.606 23.939 -38.086 1.00 54.44 257 ILE A O 1
ATOM 2076 N N . PHE A 1 258 ? 49.332 25.247 -38.634 1.00 55.00 258 PHE A N 1
ATOM 2077 C CA . PHE A 1 258 ? 50.315 24.166 -38.834 1.00 55.00 258 PHE A CA 1
ATOM 2078 C C . PHE A 1 258 ? 51.304 23.970 -37.667 1.00 55.00 258 PHE A C 1
ATOM 2080 O O . PHE A 1 258 ? 52.280 23.234 -37.785 1.00 55.00 258 PHE A O 1
ATOM 2087 N N . ARG A 1 259 ? 51.071 24.616 -36.516 1.00 53.12 259 ARG A N 1
ATOM 2088 C CA . ARG A 1 259 ? 52.034 24.700 -35.394 1.00 53.12 259 ARG A CA 1
ATOM 2089 C C . ARG A 1 259 ? 52.350 23.386 -34.674 1.00 53.12 259 ARG A C 1
ATOM 2091 O O . ARG A 1 259 ? 53.353 23.335 -33.973 1.00 53.12 259 ARG A O 1
ATOM 2098 N N . ASN A 1 260 ? 51.533 22.347 -34.835 1.00 51.78 260 ASN A N 1
ATOM 2099 C CA . ASN A 1 260 ? 51.568 21.169 -33.960 1.00 51.78 260 ASN A CA 1
ATOM 2100 C C . ASN A 1 260 ? 51.930 19.853 -34.669 1.00 51.78 260 ASN A C 1
ATOM 2102 O O . ASN A 1 260 ? 51.442 18.805 -34.267 1.00 51.78 260 ASN A O 1
ATOM 2106 N N . GLY A 1 261 ? 52.772 19.882 -35.709 1.00 53.28 261 GLY A N 1
ATOM 2107 C CA . GLY A 1 261 ? 53.395 18.657 -36.239 1.00 53.28 261 GLY A CA 1
ATOM 2108 C C . GLY A 1 261 ? 52.416 17.574 -36.716 1.00 53.28 261 GLY A C 1
ATOM 2109 O O . GLY A 1 261 ? 52.712 16.396 -36.587 1.00 53.28 261 GLY A O 1
ATOM 2110 N N . ALA A 1 262 ? 51.261 17.958 -37.263 1.00 49.47 262 ALA A N 1
ATOM 2111 C CA . ALA A 1 262 ? 50.153 17.051 -37.587 1.00 49.47 262 ALA A CA 1
ATOM 2112 C C . ALA A 1 262 ? 50.407 16.060 -38.752 1.00 49.47 262 ALA A C 1
ATOM 2114 O O . ALA A 1 262 ? 49.476 15.380 -39.170 1.00 49.47 262 ALA A O 1
ATOM 2115 N N . PHE A 1 263 ? 51.633 15.985 -39.279 1.00 49.19 263 PHE A N 1
ATOM 2116 C CA . PHE A 1 263 ? 52.004 15.119 -40.407 1.00 49.19 263 PHE A CA 1
ATOM 2117 C C . PHE A 1 263 ? 53.201 14.188 -40.123 1.00 49.19 263 PHE A C 1
ATOM 2119 O O . PHE A 1 263 ? 53.703 13.574 -41.060 1.00 49.19 263 PHE A O 1
ATOM 2126 N N . ASN A 1 264 ? 53.637 14.056 -38.861 1.00 38.44 264 ASN A N 1
ATOM 2127 C CA . ASN A 1 264 ? 54.578 13.010 -38.425 1.00 38.44 264 ASN A CA 1
ATOM 2128 C C . ASN A 1 264 ? 53.865 11.919 -37.625 1.00 38.44 264 ASN A C 1
ATOM 2130 O O . ASN A 1 264 ? 53.045 12.286 -36.752 1.00 38.44 264 ASN A O 1
#

InterPro domains:
  IPR000212 UvrD-like helicase [PTHR11070] (15-172)
  IPR014016 UvrD-like helicase, ATP-binding domain [PF00580] (12-174)
  IPR014016 UvrD-like helicase, ATP-binding domain [PS51198] (1-264)
  IPR027417 P-loop containing nucleoside triphosphate hydrolase [G3DSA:3.40.50.300] (7-155)
  IPR027417 P-loop containing nucleoside triphosphate hydrolase [SSF52540] (7-225)

Sequence (264 aa):
MSYQPIIDIEFSGLHLIEASAGTGKTYTLSSLMVRIFLEKYLPGQVIATTFTRAAAAELKSRIRARLIETHRYLDAKRSLTEKEILLQAEQETDLLLQHILKHFATRIAYACERLKLVIDQLDELFVGTLDSFSQKLLREFAFESGKIERAQITDDAKTYSRQLIHDVLREWIQSQPQTVIDALYLAGELKSVDSFVKLVEDSLNFSSAHFKLPEKPTIQFEQLAQLKQLAAEIDISLLEPYYLLDGEHYKHVNGTIFRNGAFN